Protein AF-0000000070008911 (afdb_homodimer)

Sequence (352 aa):
MTPITDDVSKLSSLKQNVPSDYEIPVSSIPKDVAGTCWVVLNIYPLEQSLRNLAGMFGAVSSNREQISVFISMLKSLRFTFNHEELEAAMQLFQCHYRERGLMSGLYFDYIKDILHAASQGTSGLPCKPPPCLNQHPSPGGQEEGRGSSWSIRAPWILVLIPFTACAVILLWLVRKMTPITDDVSKLSSLKQNVPSDYEIPVSSIPKDVAGTCWVVLNIYPLEQSLRNLAGMFGAVSSNREQISVFISMLKSLRFTFNHEELEAAMQLFQCHYRERGLMSGLYFDYIKDILHAASQGTSGLPCKPPPCLNQHPSPGGQEEGRGSSWSIRAPWILVLIPFTACAVILLWLVRK

pLDDT: mean 76.72, std 26.64, range [21.86, 98.75]

Nearest PDB structures (foldseek):
  2o27-assembly2_B-2  TM=7.992E-01  e=3.023E-04  Mus musculus
  2o27-assembly2_A  TM=7.974E-01  e=2.397E-04  Mus musculus
  1cn4-assembly1_C  TM=6.302E-01  e=2.398E-01  Homo sapiens
  4dke-assembly2_A  TM=5.609E-01  e=6.818E-01  Homo sapiens
  2o27-assembly2_B-2  TM=7.992E-01  e=2.958E-04  Mus musculus

Radius of gyration: 36.35 Å; Cα contacts (8 Å, |Δi|>4): 334; chains: 2; bounding box: 126×99×99 Å

Secondary structure (DSSP, 8-state):
--HHHHHHHHHHHHHHHS-TT-EEEEEE--HHHHGGGHHHHHHHHHHHHHHHHHTTS-TT-HHHHHHHHHHHHHHHHHHTS-HHHHHHHHHHTGGG-EEEEEEHHHHHHHHHHHHHHHHTT---SPP-PPPPTT-------------------------------TTSSTTGGGT-/--HHHHHHHHHHHHHHHS-TT-EEEEEE--HHHHGGGHHHHHHHHHHHHHHHHHTTS-TT-HHHHHHHHHHHHHHHHHHTS-HHHHHHHHHHTGGG-EEEEEEHHHHHHHHHHHHHHHHTT---SPP-PPP-TT---------------------------------SGGGSGGG-

Organism: Takifugu rubripes (NCBI:txid31033)

InterPro domains:
  IPR003452 Stem cell factor [PF02404] (3-70)
  IPR003452 Stem cell factor [PTHR11574] (3-137)
  IPR009079 Four-helical cytokine-like, core [G3DSA:1.20.1250.10] (1-129)
  IPR009079 Four-helical cytokine-like, core [SSF47266] (7-130)

Structure (mmCIF, N/CA/C/O backbone):
data_AF-0000000070008911-model_v1
#
loop_
_entity.id
_entity.type
_entity.pdbx_description
1 polymer 'Kit ligand'
#
loop_
_atom_site.group_PDB
_atom_site.id
_atom_site.type_symbol
_atom_site.label_atom_id
_atom_site.label_alt_id
_atom_site.label_comp_id
_atom_site.label_asym_id
_atom_site.label_entity_id
_atom_site.label_seq_id
_atom_site.pdbx_PDB_ins_code
_atom_site.Cartn_x
_atom_site.Cartn_y
_atom_site.Cartn_z
_atom_site.occupancy
_atom_site.B_iso_or_equiv
_atom_site.auth_seq_id
_atom_site.auth_comp_id
_atom_site.auth_asym_id
_atom_site.auth_atom_id
_atom_site.pdbx_PDB_model_num
ATOM 1 N N . MET A 1 1 ? -5.812 -28.562 11.516 1 29.11 1 MET A N 1
ATOM 2 C CA . MET A 1 1 ? -6.008 -27.391 10.672 1 29.11 1 MET A CA 1
ATOM 3 C C . MET A 1 1 ? -5.344 -27.578 9.312 1 29.11 1 MET A C 1
ATOM 5 O O . MET A 1 1 ? -4.148 -27.875 9.234 1 29.11 1 MET A O 1
ATOM 9 N N . THR A 1 2 ? -5.988 -27.938 8.328 1 37.91 2 THR A N 1
ATOM 10 C CA . THR A 1 2 ? -5.395 -28.25 7.039 1 37.91 2 THR A CA 1
ATOM 11 C C . THR A 1 2 ? -4.504 -27.109 6.547 1 37.91 2 THR A C 1
ATOM 13 O O . THR A 1 2 ? -4.73 -25.953 6.895 1 37.91 2 THR A O 1
ATOM 16 N N . PRO A 1 3 ? -3.203 -27.328 6.098 1 45.75 3 PRO A N 1
ATOM 17 C CA . PRO A 1 3 ? -2.242 -26.359 5.562 1 45.75 3 PRO A CA 1
ATOM 18 C C . PRO A 1 3 ? -2.914 -25.203 4.828 1 45.75 3 PRO A C 1
ATOM 20 O O . PRO A 1 3 ? -2.42 -24.078 4.863 1 45.75 3 PRO A O 1
ATOM 23 N N . ILE A 1 4 ? -4.023 -25.531 4.188 1 52.12 4 ILE A N 1
ATOM 24 C CA . ILE A 1 4 ? -4.758 -24.547 3.398 1 52.12 4 ILE A CA 1
ATOM 25 C C . ILE A 1 4 ? -5.375 -23.5 4.32 1 52.12 4 ILE A C 1
ATOM 27 O O . ILE A 1 4 ? -5.41 -22.312 3.99 1 52.12 4 ILE A O 1
ATOM 31 N N . THR A 1 5 ? -5.84 -23.953 5.516 1 50.25 5 THR A N 1
ATOM 32 C CA . THR A 1 5 ? -6.539 -23.062 6.438 1 50.25 5 THR A CA 1
ATOM 33 C C . THR A 1 5 ? -5.633 -21.922 6.883 1 50.25 5 THR A C 1
ATOM 35 O O . THR A 1 5 ? -6.035 -20.766 6.859 1 50.25 5 THR A O 1
ATOM 38 N N . ASP A 1 6 ? -4.402 -22.266 7.441 1 58.16 6 ASP A N 1
ATOM 39 C CA . ASP A 1 6 ? -3.479 -21.234 7.906 1 58.16 6 ASP A CA 1
ATOM 40 C C . ASP A 1 6 ? -3.176 -20.234 6.801 1 58.16 6 ASP A C 1
ATOM 42 O O . ASP A 1 6 ? -3.029 -19.031 7.066 1 58.16 6 ASP A O 1
ATOM 46 N N . ASP A 1 7 ? -3.395 -20.719 5.668 1 68 7 ASP A N 1
ATOM 47 C CA . ASP A 1 7 ? -3.041 -19.859 4.539 1 68 7 ASP A CA 1
ATOM 48 C C . ASP A 1 7 ? -4.141 -18.844 4.262 1 68 7 ASP A C 1
ATOM 50 O O . ASP A 1 7 ? -3.854 -17.688 3.934 1 68 7 ASP A O 1
ATOM 54 N N . VAL A 1 8 ? -5.262 -19.266 4.66 1 73.56 8 VAL A N 1
ATOM 55 C CA . VAL A 1 8 ? -6.398 -18.375 4.441 1 73.56 8 VAL A CA 1
ATOM 56 C C . VAL A 1 8 ? -6.324 -17.203 5.41 1 73.56 8 VAL A C 1
ATOM 58 O O . VAL A 1 8 ? -6.609 -16.062 5.039 1 73.56 8 VAL A O 1
ATOM 61 N N . SER A 1 9 ? -5.914 -17.516 6.609 1 83.38 9 SER A N 1
ATOM 62 C CA . SER A 1 9 ? -5.809 -16.438 7.602 1 83.38 9 SER A CA 1
ATOM 63 C C . SER A 1 9 ? -4.738 -15.43 7.215 1 83.38 9 SER A C 1
ATOM 65 O O . SER A 1 9 ? -4.906 -14.227 7.426 1 83.38 9 SER A O 1
ATOM 67 N N . LYS A 1 10 ? -3.723 -15.945 6.672 1 87.75 10 LYS A N 1
ATOM 68 C CA . LYS A 1 10 ? -2.643 -15.07 6.242 1 87.75 10 LYS A CA 1
ATOM 69 C C . LYS A 1 10 ? -3.092 -14.164 5.098 1 87.75 10 LYS A C 1
ATOM 71 O O . LYS A 1 10 ? -2.742 -12.984 5.055 1 87.75 10 LYS A O 1
ATOM 76 N N . LEU A 1 11 ? -3.9 -14.734 4.219 1 92.5 11 LEU A N 1
ATOM 77 C CA . LEU A 1 11 ? -4.422 -13.938 3.113 1 92.5 11 LEU A CA 1
ATOM 78 C C . LEU A 1 11 ? -5.355 -12.844 3.625 1 92.5 11 LEU A C 1
ATOM 80 O O . LEU A 1 11 ? -5.316 -11.711 3.139 1 92.5 11 LEU A O 1
ATOM 84 N N . SER A 1 12 ? -6.148 -13.242 4.621 1 91.62 12 SER A N 1
ATOM 85 C CA . SER A 1 12 ? -7.059 -12.266 5.211 1 91.62 12 SER A CA 1
ATOM 86 C C . SER A 1 12 ? -6.297 -11.125 5.871 1 91.62 12 SER A C 1
ATOM 88 O O . SER A 1 12 ? -6.668 -9.961 5.734 1 91.62 12 SER A O 1
ATOM 90 N N . SER A 1 13 ? -5.258 -11.5 6.602 1 94.12 13 SER A N 1
ATOM 91 C CA . SER A 1 13 ? -4.426 -10.484 7.246 1 94.12 13 SER A CA 1
ATOM 92 C C . SER A 1 13 ? -3.812 -9.539 6.223 1 94.12 13 SER A C 1
ATOM 94 O O . SER A 1 13 ? -3.766 -8.328 6.445 1 94.12 13 SER A O 1
ATOM 96 N N . LEU A 1 14 ? -3.375 -10.016 5.102 1 96.25 14 LEU A N 1
ATOM 97 C CA . LEU A 1 14 ? -2.793 -9.195 4.047 1 96.25 14 LEU A CA 1
ATOM 98 C C . LEU A 1 14 ? -3.84 -8.266 3.443 1 96.25 14 LEU A C 1
ATOM 100 O O . LEU A 1 14 ? -3.57 -7.082 3.221 1 96.25 14 LEU A O 1
ATOM 104 N N . LYS A 1 15 ? -5.02 -8.797 3.305 1 95.81 15 LYS A N 1
ATOM 105 C CA . LYS A 1 15 ? -6.109 -7.984 2.762 1 95.81 15 LYS A CA 1
ATOM 106 C C . LYS A 1 15 ? -6.422 -6.805 3.674 1 95.81 15 LYS A C 1
ATOM 108 O O . LYS A 1 15 ? -6.797 -5.73 3.199 1 95.81 15 LYS A O 1
ATOM 113 N N . GLN A 1 16 ? -6.199 -7.055 4.926 1 95.69 16 GLN A N 1
ATOM 114 C CA . GLN A 1 16 ? -6.469 -6.012 5.91 1 95.69 16 GLN A CA 1
ATOM 115 C C . GLN A 1 16 ? -5.328 -5 5.965 1 95.69 16 GLN A C 1
ATOM 117 O O . GLN A 1 16 ? -5.547 -3.83 6.285 1 95.69 16 GLN A O 1
ATOM 122 N N . ASN A 1 17 ? -4.121 -5.375 5.613 1 97.88 17 ASN A N 1
ATOM 123 C CA . ASN A 1 17 ? -2.955 -4.578 5.98 1 97.88 17 ASN A CA 1
ATOM 124 C C . ASN A 1 17 ? -2.24 -4.035 4.746 1 97.88 17 ASN A C 1
ATOM 126 O O . ASN A 1 17 ? -1.167 -3.439 4.859 1 97.88 17 ASN A O 1
ATOM 130 N N . VAL A 1 18 ? -2.783 -4.27 3.617 1 98.5 18 VAL A N 1
ATOM 131 C CA . VAL A 1 18 ? -2.355 -3.615 2.385 1 98.5 18 VAL A CA 1
ATOM 132 C C . VAL A 1 18 ? -3.445 -2.658 1.904 1 98.5 18 VAL A C 1
ATOM 134 O O . VAL A 1 18 ? -4.633 -2.988 1.946 1 98.5 18 VAL A O 1
ATOM 137 N N . PRO A 1 19 ? -3.004 -1.454 1.499 1 98.56 19 PRO A N 1
ATOM 138 C CA . PRO A 1 19 ? -4.035 -0.506 1.064 1 98.56 19 PRO A CA 1
ATOM 139 C C . PRO A 1 19 ? -4.945 -1.08 -0.018 1 98.56 19 PRO A C 1
ATOM 141 O O . PRO A 1 19 ? -4.465 -1.707 -0.965 1 98.56 19 PRO A O 1
ATOM 144 N N . SER A 1 20 ? -6.234 -0.864 0.138 1 98.31 20 SER A N 1
ATOM 145 C CA . SER A 1 20 ? -7.23 -1.479 -0.731 1 98.31 20 SER A CA 1
ATOM 146 C C . SER A 1 20 ? -7.121 -0.954 -2.158 1 98.31 20 SER A C 1
ATOM 148 O O . SER A 1 20 ? -7.539 -1.622 -3.105 1 98.31 20 SER A O 1
ATOM 150 N N . ASP A 1 21 ? -6.586 0.267 -2.285 1 97.94 21 ASP A N 1
ATOM 151 C CA . ASP A 1 21 ? -6.496 0.856 -3.617 1 97.94 21 ASP A CA 1
ATOM 152 C C . ASP A 1 21 ? -5.105 0.655 -4.215 1 97.94 21 ASP A C 1
ATOM 154 O O . ASP A 1 21 ? -4.758 1.281 -5.215 1 97.94 21 ASP A O 1
ATOM 158 N N . TYR A 1 22 ? -4.332 -0.176 -3.59 1 98.62 22 TYR A N 1
ATOM 159 C CA . TYR A 1 22 ? -3.002 -0.485 -4.109 1 98.62 22 TYR A CA 1
ATOM 160 C C . TYR A 1 22 ? -3.082 -1.51 -5.234 1 98.62 22 TYR A C 1
ATOM 162 O O . TYR A 1 22 ? -3.635 -2.598 -5.055 1 98.62 22 TYR A O 1
ATOM 170 N N . GLU A 1 23 ? -2.514 -1.161 -6.379 1 98.19 23 GLU A N 1
ATOM 171 C CA . GLU A 1 23 ? -2.547 -2.039 -7.547 1 98.19 23 GLU A CA 1
ATOM 172 C C . GLU A 1 23 ? -1.283 -2.891 -7.629 1 98.19 23 GLU A C 1
ATOM 174 O O . GLU A 1 23 ? -0.169 -2.365 -7.574 1 98.19 23 GLU A O 1
ATOM 179 N N . ILE A 1 24 ? -1.449 -4.137 -7.805 1 98.62 24 ILE A N 1
ATOM 180 C CA . ILE A 1 24 ? -0.342 -5.086 -7.875 1 98.62 24 ILE A CA 1
ATOM 181 C C . ILE A 1 24 ? -0.293 -5.719 -9.266 1 98.62 24 ILE A C 1
ATOM 183 O O . ILE A 1 24 ? -1.25 -6.371 -9.688 1 98.62 24 ILE A O 1
ATOM 187 N N . PRO A 1 25 ? 0.766 -5.527 -9.938 1 98.31 25 PRO A N 1
ATOM 188 C CA . PRO A 1 25 ? 0.882 -6.113 -11.273 1 98.31 25 PRO A CA 1
ATOM 189 C C . PRO A 1 25 ? 1.059 -7.629 -11.242 1 98.31 25 PRO A C 1
ATOM 191 O O . PRO A 1 25 ? 1.803 -8.148 -10.406 1 98.31 25 PRO A O 1
ATOM 194 N N . VAL A 1 26 ? 0.375 -8.273 -12.172 1 98.44 26 VAL A N 1
ATOM 195 C CA . VAL A 1 26 ? 0.517 -9.719 -12.312 1 98.44 26 VAL A CA 1
ATOM 196 C C . VAL A 1 26 ? 0.201 -10.133 -13.75 1 98.44 26 VAL A C 1
ATOM 198 O O . VAL A 1 26 ? -0.722 -9.594 -14.367 1 98.44 26 VAL A O 1
ATOM 201 N N . SER A 1 27 ? 1.057 -10.961 -14.289 1 97.94 27 SER A N 1
ATOM 202 C CA . SER A 1 27 ? 0.793 -11.617 -15.562 1 97.94 27 SER A CA 1
ATOM 203 C C . SER A 1 27 ? 0.017 -12.914 -15.367 1 97.94 27 SER A C 1
ATOM 205 O O . SER A 1 27 ? 0.335 -13.703 -14.484 1 97.94 27 SER A O 1
ATOM 207 N N . SER A 1 28 ? -1.062 -13.07 -16.219 1 97.94 28 SER A N 1
ATOM 208 C CA . SER A 1 28 ? -1.838 -14.297 -16.047 1 97.94 28 SER A CA 1
ATOM 209 C C . SER A 1 28 ? -2.621 -14.641 -17.297 1 97.94 28 SER A C 1
ATOM 211 O O . SER A 1 28 ? -2.766 -13.805 -18.203 1 97.94 28 SER A O 1
ATOM 213 N N . ILE A 1 29 ? -2.994 -15.883 -17.375 1 97.06 29 ILE A N 1
ATOM 214 C CA . ILE A 1 29 ? -3.898 -16.391 -18.391 1 97.06 29 ILE A CA 1
ATOM 215 C C . ILE A 1 29 ? -5.258 -16.703 -17.781 1 97.06 29 ILE A C 1
ATOM 217 O O . ILE A 1 29 ? -5.344 -17.422 -16.766 1 97.06 29 ILE A O 1
ATOM 221 N N . PRO A 1 30 ? -6.324 -16.266 -18.391 1 95.31 30 PRO A N 1
ATOM 222 C CA . PRO A 1 30 ? -7.648 -16.531 -17.844 1 95.31 30 PRO A CA 1
ATOM 223 C C . PRO A 1 30 ? -8.039 -18.016 -17.938 1 95.31 30 PRO A C 1
ATOM 225 O O . PRO A 1 30 ? -7.52 -18.734 -18.812 1 95.31 30 PRO A O 1
ATOM 228 N N . LYS A 1 31 ? -8.945 -18.312 -17.078 1 92.69 31 LYS A N 1
ATOM 229 C CA . LYS A 1 31 ? -9.383 -19.703 -16.984 1 92.69 31 LYS A CA 1
ATOM 230 C C . LYS A 1 31 ? -9.977 -20.172 -18.312 1 92.69 31 LYS A C 1
ATOM 232 O O . LYS A 1 31 ? -9.75 -21.312 -18.719 1 92.69 31 LYS A O 1
ATOM 237 N N . ASP A 1 32 ? -10.68 -19.328 -18.969 1 92.25 32 ASP A N 1
ATOM 238 C CA . ASP A 1 32 ? -11.375 -19.719 -20.188 1 92.25 32 ASP A CA 1
ATOM 239 C C . ASP A 1 32 ? -10.391 -19.984 -21.328 1 92.25 32 ASP A C 1
ATOM 241 O O . ASP A 1 32 ? -10.695 -20.734 -22.25 1 92.25 32 ASP A O 1
ATOM 245 N N . VAL A 1 33 ? -9.273 -19.484 -21.234 1 94 33 VAL A N 1
ATOM 246 C CA . VAL A 1 33 ? -8.25 -19.672 -22.25 1 94 33 VAL A CA 1
ATOM 247 C C . VAL A 1 33 ? -7.355 -20.859 -21.859 1 94 33 VAL A C 1
ATOM 249 O O . VAL A 1 33 ? -7.07 -21.719 -22.688 1 94 33 VAL A O 1
ATOM 252 N N . ALA A 1 34 ? -7.027 -21.016 -20.625 1 93.69 34 ALA A N 1
ATOM 253 C CA . ALA A 1 34 ? -6.055 -21.984 -20.141 1 93.69 34 ALA A CA 1
ATOM 254 C C . ALA A 1 34 ? -6.711 -23.359 -19.938 1 93.69 34 ALA A C 1
ATOM 256 O O . ALA A 1 34 ? -6.043 -24.391 -20.031 1 93.69 34 ALA A O 1
ATOM 257 N N . GLY A 1 35 ? -8.062 -23.328 -19.656 1 89 35 GLY A N 1
ATOM 258 C CA . GLY A 1 35 ? -8.742 -24.594 -19.391 1 89 35 GLY A CA 1
ATOM 259 C C . GLY A 1 35 ? -8.188 -25.328 -18.188 1 89 35 GLY A C 1
ATOM 260 O O . GLY A 1 35 ? -8.055 -24.75 -17.109 1 89 35 GLY A O 1
ATOM 261 N N . THR A 1 36 ? -7.82 -26.609 -18.375 1 87.81 36 THR A N 1
ATOM 262 C CA . THR A 1 36 ? -7.355 -27.453 -17.281 1 87.81 36 THR A CA 1
ATOM 263 C C . THR A 1 36 ? -5.922 -27.094 -16.891 1 87.81 36 THR A C 1
ATOM 265 O O . THR A 1 36 ? -5.426 -27.531 -15.852 1 87.81 36 THR A O 1
ATOM 268 N N . CYS A 1 37 ? -5.301 -26.297 -17.688 1 92.75 37 CYS A N 1
ATOM 269 C CA . CYS A 1 37 ? -3.904 -25.969 -17.438 1 92.75 37 CYS A CA 1
ATOM 270 C C . CYS A 1 37 ? -3.783 -24.641 -16.688 1 92.75 37 CYS A C 1
ATOM 272 O O . CYS A 1 37 ? -2.682 -24.109 -16.531 1 92.75 37 CYS A O 1
ATOM 274 N N . TRP A 1 38 ? -4.887 -24.125 -16.266 1 94.75 38 TRP A N 1
ATOM 275 C CA . TRP A 1 38 ? -4.938 -22.797 -15.695 1 94.75 38 TRP A CA 1
ATOM 276 C C . TRP A 1 38 ? -3.957 -22.656 -14.531 1 94.75 38 TRP A C 1
ATOM 278 O O . TRP A 1 38 ? -3.205 -21.688 -14.461 1 94.75 38 TRP A O 1
ATOM 288 N N . VAL A 1 39 ? -3.9 -23.562 -13.672 1 92.75 39 VAL A N 1
ATOM 289 C CA . VAL A 1 39 ? -3.049 -23.469 -12.492 1 92.75 39 VAL A CA 1
ATOM 290 C C . VAL A 1 39 ? -1.58 -23.531 -12.906 1 92.75 39 VAL A C 1
ATOM 292 O O . VAL A 1 39 ? -0.798 -22.641 -12.57 1 92.75 39 VAL A O 1
ATOM 295 N N . VAL A 1 40 ? -1.283 -24.547 -13.648 1 92.19 40 VAL A N 1
ATOM 296 C CA . VAL A 1 40 ? 0.12 -24.797 -13.953 1 92.19 40 VAL A CA 1
ATOM 297 C C . VAL A 1 40 ? 0.692 -23.641 -14.773 1 92.19 40 VAL A C 1
ATOM 299 O O . VAL A 1 40 ? 1.865 -23.297 -14.633 1 92.19 40 VAL A O 1
ATOM 302 N N . LEU A 1 41 ? -0.097 -23.016 -15.57 1 95.25 41 LEU A N 1
ATOM 303 C CA . LEU A 1 41 ? 0.369 -21.938 -16.438 1 95.25 41 LEU A CA 1
ATOM 304 C C . LEU A 1 41 ? 0.534 -20.641 -15.672 1 95.25 41 LEU A C 1
ATOM 306 O O . LEU A 1 41 ? 1.194 -19.703 -16.141 1 95.25 41 LEU A O 1
ATOM 310 N N . ASN A 1 42 ? -0.09 -20.547 -14.523 1 96.38 42 ASN A N 1
ATOM 311 C CA . ASN A 1 42 ? -0.111 -19.266 -13.828 1 96.38 42 ASN A CA 1
ATOM 312 C C . ASN A 1 42 ? 0.706 -19.297 -12.539 1 96.38 42 ASN A C 1
ATOM 314 O O . ASN A 1 42 ? 0.948 -18.266 -11.914 1 96.38 42 ASN A O 1
ATOM 318 N N . ILE A 1 43 ? 1.263 -20.375 -12.141 1 94.75 43 ILE A N 1
ATOM 319 C CA . ILE A 1 43 ? 1.969 -20.531 -10.875 1 94.75 43 ILE A CA 1
ATOM 320 C C . ILE A 1 43 ? 3.26 -19.719 -10.898 1 94.75 43 ILE A C 1
ATOM 322 O O . ILE A 1 43 ? 3.518 -18.922 -9.984 1 94.75 43 ILE A O 1
ATOM 326 N N . TYR A 1 44 ? 4.039 -19.938 -11.922 1 95.62 44 TYR A N 1
ATOM 327 C CA . TYR A 1 44 ? 5.344 -19.281 -11.953 1 95.62 44 TYR A CA 1
ATOM 328 C C . TYR A 1 44 ? 5.199 -17.766 -12.055 1 95.62 44 TYR A C 1
ATOM 330 O O . TYR A 1 44 ? 5.805 -17.031 -11.281 1 95.62 44 TYR A O 1
ATOM 338 N N . PRO A 1 45 ? 4.34 -17.219 -12.984 1 97.88 45 PRO A N 1
ATOM 339 C CA . PRO A 1 45 ? 4.16 -15.773 -13.047 1 97.88 45 PRO A CA 1
ATOM 340 C C . PRO A 1 45 ? 3.646 -15.188 -11.727 1 97.88 45 PRO A C 1
ATOM 342 O O . PRO A 1 45 ? 4.062 -14.094 -11.328 1 97.88 45 PRO A O 1
ATOM 345 N N . LEU A 1 46 ? 2.775 -15.875 -11.117 1 97.94 46 LEU A N 1
ATOM 346 C CA . LEU A 1 46 ? 2.258 -15.406 -9.836 1 97.94 46 LEU A CA 1
ATOM 347 C C . LEU A 1 46 ? 3.354 -15.391 -8.773 1 97.94 46 LEU A C 1
ATOM 349 O O . LEU A 1 46 ? 3.438 -14.453 -7.977 1 97.94 46 LEU A O 1
ATOM 353 N N . GLU A 1 47 ? 4.152 -16.438 -8.719 1 97.81 47 GLU A N 1
ATOM 354 C CA . GLU A 1 47 ? 5.297 -16.484 -7.809 1 97.81 47 GLU A CA 1
ATOM 355 C C . GLU A 1 47 ? 6.203 -15.273 -8 1 97.81 47 GLU A C 1
ATOM 357 O O . GLU A 1 47 ? 6.613 -14.641 -7.027 1 97.81 47 GLU A O 1
ATOM 362 N N . GLN A 1 48 ? 6.504 -14.984 -9.242 1 98.25 48 GLN A N 1
ATOM 363 C CA . GLN A 1 48 ? 7.344 -13.828 -9.555 1 98.25 48 GLN A CA 1
ATOM 364 C C . GLN A 1 48 ? 6.68 -12.531 -9.109 1 98.25 48 GLN A C 1
ATOM 366 O O . GLN A 1 48 ? 7.344 -11.633 -8.586 1 98.25 48 GLN A O 1
ATOM 371 N N . SER A 1 49 ? 5.41 -12.398 -9.367 1 98.75 49 SER A N 1
ATOM 372 C CA . SER A 1 49 ? 4.656 -11.227 -8.922 1 98.75 49 SER A CA 1
ATOM 373 C C . SER A 1 49 ? 4.742 -11.055 -7.41 1 98.75 49 SER A C 1
ATOM 375 O O . SER A 1 49 ? 4.953 -9.945 -6.914 1 98.75 49 SER A O 1
ATOM 377 N N . LEU A 1 50 ? 4.633 -12.141 -6.695 1 98.44 50 LEU A N 1
ATOM 378 C CA . LEU A 1 50 ? 4.699 -12.102 -5.238 1 98.44 50 LEU A CA 1
ATOM 379 C C . LEU A 1 50 ? 6.098 -11.711 -4.766 1 98.44 50 LEU A C 1
ATOM 381 O O . LEU A 1 50 ? 6.246 -11.016 -3.762 1 98.44 50 LEU A O 1
ATOM 385 N N . ARG A 1 51 ? 7.074 -12.172 -5.461 1 98.5 51 ARG A N 1
ATOM 386 C CA . ARG A 1 51 ? 8.438 -11.773 -5.117 1 98.5 51 ARG A CA 1
ATOM 387 C C . ARG A 1 51 ? 8.625 -10.266 -5.254 1 98.5 51 ARG A C 1
ATOM 389 O O . ARG A 1 51 ? 9.234 -9.633 -4.391 1 98.5 51 ARG A O 1
ATOM 396 N N . ASN A 1 52 ? 8.086 -9.773 -6.328 1 98.56 52 ASN A N 1
ATOM 397 C CA . ASN A 1 52 ? 8.148 -8.328 -6.52 1 98.56 52 ASN A CA 1
ATOM 398 C C . ASN A 1 52 ? 7.379 -7.59 -5.43 1 98.56 52 ASN A C 1
ATOM 400 O O . ASN A 1 52 ? 7.852 -6.578 -4.91 1 98.56 52 ASN A O 1
ATOM 404 N N . LEU A 1 53 ? 6.234 -8.055 -5.137 1 98.69 53 LEU A N 1
ATOM 405 C CA . LEU A 1 53 ? 5.438 -7.438 -4.082 1 98.69 53 LEU A CA 1
ATOM 406 C C . LEU A 1 53 ? 6.188 -7.449 -2.756 1 98.69 53 LEU A C 1
ATOM 408 O O . LEU A 1 53 ? 6.207 -6.441 -2.041 1 98.69 53 LEU A O 1
ATOM 412 N N . ALA A 1 54 ? 6.777 -8.594 -2.391 1 98.44 54 ALA A N 1
ATOM 413 C CA . ALA A 1 54 ? 7.535 -8.711 -1.147 1 98.44 54 ALA A CA 1
ATOM 414 C C . ALA A 1 54 ? 8.633 -7.652 -1.075 1 98.44 54 ALA A C 1
ATOM 416 O O . ALA A 1 54 ? 8.906 -7.105 -0.006 1 98.44 54 ALA A O 1
ATOM 417 N N . GLY A 1 55 ? 9.164 -7.34 -2.156 1 98.38 55 GLY A N 1
ATOM 418 C CA . GLY A 1 55 ? 10.258 -6.379 -2.221 1 98.38 55 GLY A CA 1
ATOM 419 C C . GLY A 1 55 ? 9.82 -4.953 -1.942 1 98.38 55 GLY A C 1
ATOM 420 O O . GLY A 1 55 ? 10.656 -4.07 -1.741 1 98.38 55 GLY A O 1
ATOM 421 N N . MET A 1 56 ? 8.531 -4.766 -1.951 1 98.5 56 MET A N 1
ATOM 422 C CA . MET A 1 56 ? 8.016 -3.424 -1.703 1 98.5 56 MET A CA 1
ATOM 423 C C . MET A 1 56 ? 7.914 -3.146 -0.207 1 98.5 56 MET A C 1
ATOM 425 O O . MET A 1 56 ? 7.648 -2.016 0.203 1 98.5 56 MET A O 1
ATOM 429 N N . PHE A 1 57 ? 8.125 -4.141 0.63 1 98.44 57 PHE A N 1
ATOM 430 C CA . PHE A 1 57 ? 8.039 -4 2.08 1 98.44 57 PHE A CA 1
ATOM 431 C C . PHE A 1 57 ? 9.43 -4.051 2.707 1 98.44 57 PHE A C 1
ATOM 433 O O . PHE A 1 57 ? 10.375 -4.559 2.1 1 98.44 57 PHE A O 1
ATOM 440 N N . GLY A 1 58 ? 9.508 -3.539 3.896 1 96.69 58 GLY A N 1
ATOM 441 C CA . GLY A 1 58 ? 10.766 -3.578 4.621 1 96.69 58 GLY A CA 1
ATOM 442 C C . GLY A 1 58 ? 11.203 -4.984 4.992 1 96.69 58 GLY A C 1
ATOM 443 O O . GLY A 1 58 ? 10.414 -5.93 4.883 1 96.69 58 GLY A O 1
ATOM 444 N N . ALA A 1 59 ? 12.43 -5.105 5.461 1 93.69 59 ALA A N 1
ATOM 445 C CA . ALA A 1 59 ? 13.047 -6.406 5.707 1 93.69 59 ALA A CA 1
ATOM 446 C C . ALA A 1 59 ? 12.391 -7.113 6.891 1 93.69 59 ALA A C 1
ATOM 448 O O . ALA A 1 59 ? 12.312 -8.344 6.926 1 93.69 59 ALA A O 1
ATOM 449 N N . VAL A 1 60 ? 11.898 -6.375 7.832 1 93.56 60 VAL A N 1
ATOM 450 C CA . VAL A 1 60 ? 11.344 -6.996 9.031 1 93.56 60 VAL A CA 1
ATOM 451 C C . VAL A 1 60 ? 9.82 -6.891 9.008 1 93.56 60 VAL A C 1
ATOM 453 O O . VAL A 1 60 ? 9.164 -7.031 10.047 1 93.56 60 VAL A O 1
ATOM 456 N N . SER A 1 61 ? 9.156 -6.594 7.883 1 96.38 61 SER A N 1
ATOM 457 C CA . SER A 1 61 ? 7.723 -6.418 7.707 1 96.38 61 SER A CA 1
ATOM 458 C C . SER A 1 61 ? 6.977 -7.734 7.918 1 96.38 61 SER A C 1
ATOM 460 O O . SER A 1 61 ? 7.371 -8.773 7.379 1 96.38 61 SER A O 1
ATOM 462 N N . SER A 1 62 ? 5.93 -7.664 8.656 1 94.81 62 SER A N 1
ATOM 463 C CA . SER A 1 62 ? 5.059 -8.828 8.805 1 94.81 62 SER A CA 1
ATOM 464 C C . SER A 1 62 ? 4.383 -9.18 7.48 1 94.81 62 SER A C 1
ATOM 466 O O . SER A 1 62 ? 4.156 -10.352 7.184 1 94.81 62 SER A O 1
ATOM 468 N N . ASN A 1 63 ? 4.047 -8.141 6.727 1 96.88 63 ASN A N 1
ATOM 469 C CA . ASN A 1 63 ? 3.467 -8.398 5.414 1 96.88 63 ASN A CA 1
ATOM 470 C C . ASN A 1 63 ? 4.43 -9.164 4.512 1 96.88 63 ASN A C 1
ATOM 472 O O . ASN A 1 63 ? 4.035 -10.117 3.838 1 96.88 63 ASN A O 1
ATOM 476 N N . ARG A 1 64 ? 5.707 -8.781 4.562 1 97.38 64 ARG A N 1
ATOM 477 C CA . ARG A 1 64 ? 6.715 -9.484 3.773 1 97.38 64 ARG A CA 1
ATOM 478 C C . ARG A 1 64 ? 6.82 -10.945 4.199 1 97.38 64 ARG A C 1
ATOM 480 O O . ARG A 1 64 ? 6.922 -11.836 3.354 1 97.38 64 ARG A O 1
ATOM 487 N N . GLU A 1 65 ? 6.805 -11.172 5.461 1 95.44 65 GLU A N 1
ATOM 488 C CA . GLU A 1 65 ? 6.871 -12.531 5.992 1 95.44 65 GLU A CA 1
ATOM 489 C C . GLU A 1 65 ? 5.691 -13.367 5.504 1 95.44 65 GLU A C 1
ATOM 491 O O . GLU A 1 65 ? 5.871 -14.516 5.082 1 95.44 65 GLU A O 1
ATOM 496 N N . GLN A 1 66 ? 4.551 -12.805 5.602 1 95.75 66 GLN A N 1
ATOM 497 C CA . GLN A 1 66 ? 3.357 -13.523 5.164 1 95.75 66 GLN A CA 1
ATOM 498 C C . GLN A 1 66 ? 3.396 -13.797 3.664 1 95.75 66 GLN A C 1
ATOM 500 O O . GLN A 1 66 ? 3.021 -14.883 3.215 1 95.75 66 GLN A O 1
ATOM 505 N N . ILE A 1 67 ? 3.822 -12.867 2.871 1 96.94 67 ILE A N 1
ATOM 506 C CA . ILE A 1 67 ? 3.938 -13.039 1.428 1 96.94 67 ILE A CA 1
ATOM 507 C C . ILE A 1 67 ? 4.93 -14.156 1.118 1 96.94 67 ILE A C 1
ATOM 509 O O . ILE A 1 67 ? 4.715 -14.945 0.199 1 96.94 67 ILE A O 1
ATOM 513 N N . SER A 1 68 ? 6.027 -14.234 1.915 1 95.31 68 SER A N 1
ATOM 514 C CA . SER A 1 68 ? 7.055 -15.25 1.698 1 95.31 68 SER A CA 1
ATOM 515 C C . SER A 1 68 ? 6.484 -16.656 1.861 1 95.31 68 SER A C 1
ATOM 517 O O . SER A 1 68 ? 6.934 -17.594 1.195 1 95.31 68 SER A O 1
ATOM 519 N N . VAL A 1 69 ? 5.551 -16.812 2.73 1 93.69 69 VAL A N 1
ATOM 520 C CA . VAL A 1 69 ? 4.891 -18.109 2.906 1 93.69 69 VAL A CA 1
ATOM 521 C C . VAL A 1 69 ? 4.199 -18.516 1.605 1 93.69 69 VAL A C 1
ATOM 523 O O . VAL A 1 69 ? 4.324 -19.656 1.163 1 93.69 69 VAL A O 1
ATOM 526 N N . PHE A 1 70 ? 3.559 -17.609 0.925 1 94.62 70 PHE A N 1
ATOM 527 C CA . PHE A 1 70 ? 2.852 -17.922 -0.313 1 94.62 70 PHE A CA 1
ATOM 528 C C . PHE A 1 70 ? 3.834 -18.172 -1.449 1 94.62 70 PHE A C 1
ATOM 530 O O . PHE A 1 70 ? 3.582 -19 -2.32 1 94.62 70 PHE A O 1
ATOM 537 N N . ILE A 1 71 ? 4.926 -17.438 -1.431 1 96.06 71 ILE A N 1
ATOM 538 C CA . ILE A 1 71 ? 5.969 -17.719 -2.414 1 96.06 71 ILE A CA 1
ATOM 539 C C . ILE A 1 71 ? 6.445 -19.156 -2.273 1 96.06 71 ILE A C 1
ATOM 541 O O . ILE A 1 71 ? 6.559 -19.875 -3.266 1 96.06 71 ILE A O 1
ATOM 545 N N . SER A 1 72 ? 6.652 -19.562 -1.022 1 94.25 72 SER A N 1
ATOM 546 C CA . SER A 1 72 ? 7.113 -20.922 -0.765 1 94.25 72 SER A CA 1
ATOM 547 C C . SER A 1 72 ? 6.074 -21.938 -1.199 1 94.25 72 SER A C 1
ATOM 549 O O . SER A 1 72 ? 6.418 -23 -1.741 1 94.25 72 SER A O 1
ATOM 551 N N . MET A 1 73 ? 4.832 -21.672 -0.992 1 92 73 MET A N 1
ATOM 552 C CA . MET A 1 73 ? 3.756 -22.578 -1.384 1 92 73 MET A CA 1
ATOM 553 C C . MET A 1 73 ? 3.695 -22.719 -2.9 1 92 73 MET A C 1
ATOM 555 O O . MET A 1 73 ? 3.582 -23.844 -3.416 1 92 73 MET A O 1
ATOM 559 N N . LEU A 1 74 ? 3.781 -21.656 -3.588 1 93.81 74 LEU A N 1
ATOM 560 C CA . LEU A 1 74 ? 3.734 -21.688 -5.047 1 93.81 74 LEU A CA 1
ATOM 561 C C . LEU A 1 74 ? 4.973 -22.375 -5.613 1 93.81 74 LEU A C 1
ATOM 563 O O . LEU A 1 74 ? 4.879 -23.125 -6.586 1 93.81 74 LEU A O 1
ATOM 567 N N . LYS A 1 75 ? 6.129 -22.062 -4.988 1 94.25 75 LYS A N 1
ATOM 568 C CA . LYS A 1 75 ? 7.355 -22.75 -5.391 1 94.25 75 LYS A CA 1
ATOM 569 C C . LYS A 1 75 ? 7.223 -24.266 -5.234 1 94.25 75 LYS A C 1
ATOM 571 O O . LYS A 1 75 ? 7.598 -25.016 -6.129 1 94.25 75 LYS A O 1
ATOM 576 N N . SER A 1 76 ? 6.723 -24.672 -4.145 1 91.75 76 SER A N 1
ATOM 577 C CA . SER A 1 76 ? 6.508 -26.094 -3.895 1 91.75 76 SER A CA 1
ATOM 578 C C . SER A 1 76 ? 5.566 -26.703 -4.93 1 91.75 76 SER A C 1
ATOM 580 O O . SER A 1 76 ? 5.805 -27.812 -5.426 1 91.75 76 SER A O 1
ATOM 582 N N . LEU A 1 77 ? 4.5 -26.016 -5.211 1 89.69 77 LEU A N 1
ATOM 583 C CA . LEU A 1 77 ? 3.557 -26.469 -6.23 1 89.69 77 LEU A CA 1
ATOM 584 C C . LEU A 1 77 ? 4.23 -26.562 -7.598 1 89.69 77 LEU A C 1
ATOM 586 O O . LEU A 1 77 ? 4.035 -27.531 -8.328 1 89.69 77 LEU A O 1
ATOM 590 N N . ARG A 1 78 ? 5.023 -25.594 -7.953 1 92 78 ARG A N 1
ATOM 591 C CA . ARG A 1 78 ? 5.73 -25.578 -9.234 1 92 78 ARG A CA 1
ATOM 592 C C . ARG A 1 78 ? 6.672 -26.766 -9.352 1 92 78 ARG A C 1
ATOM 594 O O . ARG A 1 78 ? 6.781 -27.375 -10.414 1 92 78 ARG A O 1
ATOM 601 N N . PHE A 1 79 ? 7.273 -27.219 -8.273 1 90.81 79 PHE A N 1
ATOM 602 C CA . PHE A 1 79 ? 8.273 -28.281 -8.273 1 90.81 79 PHE A CA 1
ATOM 603 C C . PHE A 1 79 ? 7.617 -29.641 -8.391 1 90.81 79 PHE A C 1
ATOM 605 O O . PHE A 1 79 ? 8.297 -30.641 -8.633 1 90.81 79 PHE A O 1
ATOM 612 N N . THR A 1 80 ? 6.309 -29.672 -8.25 1 87.62 80 THR A N 1
ATOM 613 C CA . THR A 1 80 ? 5.621 -30.938 -8.453 1 87.62 80 THR A CA 1
ATOM 614 C C . THR A 1 80 ? 5.488 -31.25 -9.938 1 87.62 80 THR A C 1
ATOM 616 O O . THR A 1 80 ? 5.184 -32.375 -10.32 1 87.62 80 THR A O 1
ATOM 619 N N . PHE A 1 81 ? 5.738 -30.25 -10.734 1 85.75 81 PHE A N 1
ATOM 620 C CA . PHE A 1 81 ? 5.664 -30.453 -12.18 1 85.75 81 PHE A CA 1
ATOM 621 C C . PHE A 1 81 ? 7.059 -30.562 -12.781 1 85.75 81 PHE A C 1
ATOM 623 O O . PHE A 1 81 ? 8.023 -30.031 -12.234 1 85.75 81 PHE A O 1
ATOM 630 N N . ASN A 1 82 ? 7.094 -31.312 -13.922 1 87.56 82 ASN A N 1
ATOM 631 C CA . ASN A 1 82 ? 8.344 -31.359 -14.664 1 87.56 82 ASN A CA 1
ATOM 632 C C . ASN A 1 82 ? 8.711 -29.984 -15.242 1 87.56 82 ASN A C 1
ATOM 634 O O . ASN A 1 82 ? 7.898 -29.375 -15.93 1 87.56 82 ASN A O 1
ATOM 638 N N . HIS A 1 83 ? 9.891 -29.516 -14.977 1 88.81 83 HIS A N 1
ATOM 639 C CA . HIS A 1 83 ? 10.328 -28.172 -15.336 1 88.81 83 HIS A CA 1
ATOM 640 C C . HIS A 1 83 ? 10.312 -27.969 -16.844 1 88.81 83 HIS A C 1
ATOM 642 O O . HIS A 1 83 ? 9.828 -26.938 -17.328 1 88.81 83 HIS A O 1
ATOM 648 N N . GLU A 1 84 ? 10.789 -29 -17.578 1 90.44 84 GLU A N 1
ATOM 649 C CA . GLU A 1 84 ? 10.859 -28.875 -19.031 1 90.44 84 GLU A CA 1
ATOM 650 C C . GLU A 1 84 ? 9.469 -28.812 -19.656 1 90.44 84 GLU A C 1
ATOM 652 O O . GLU A 1 84 ? 9.227 -28.016 -20.562 1 90.44 84 GLU A O 1
ATOM 657 N N . GLU A 1 85 ? 8.633 -29.609 -19.094 1 89.62 85 GLU A N 1
ATOM 658 C CA . GLU A 1 85 ? 7.266 -29.625 -19.609 1 89.62 85 GLU A CA 1
ATOM 659 C C . GLU A 1 85 ? 6.543 -28.312 -19.312 1 89.62 85 GLU A C 1
ATOM 661 O O . GLU A 1 85 ? 5.816 -27.797 -20.156 1 89.62 85 GLU A O 1
ATOM 666 N N . LEU A 1 86 ? 6.773 -27.828 -18.156 1 91.25 86 LEU A N 1
ATOM 667 C CA . LEU A 1 86 ? 6.152 -26.578 -17.75 1 91.25 86 LEU A CA 1
ATOM 668 C C . LEU A 1 86 ? 6.641 -25.422 -18.609 1 91.25 86 LEU A C 1
ATOM 670 O O . LEU A 1 86 ? 5.84 -24.625 -19.094 1 91.25 86 LEU A O 1
ATOM 674 N N . GLU A 1 87 ? 7.891 -25.297 -18.797 1 92.38 87 GLU A N 1
ATOM 675 C CA . GLU A 1 87 ? 8.469 -24.234 -19.609 1 92.38 87 GLU A CA 1
ATOM 676 C C . GLU A 1 87 ? 7.945 -24.281 -21.031 1 92.38 87 GLU A C 1
ATOM 678 O O . GLU A 1 87 ? 7.641 -23.234 -21.625 1 92.38 87 GLU A O 1
ATOM 683 N N . ALA A 1 88 ? 7.914 -25.484 -21.547 1 92.12 88 ALA A N 1
ATOM 684 C CA . ALA A 1 88 ? 7.402 -25.641 -22.906 1 92.12 88 ALA A CA 1
ATOM 685 C C . ALA A 1 88 ? 5.945 -25.203 -23 1 92.12 88 ALA A C 1
ATOM 687 O O . ALA A 1 88 ? 5.559 -24.547 -23.969 1 92.12 88 ALA A O 1
ATOM 688 N N . ALA A 1 89 ? 5.203 -25.594 -22 1 92.94 89 ALA A N 1
ATOM 689 C CA . ALA A 1 89 ? 3.795 -25.203 -21.969 1 92.94 89 ALA A CA 1
ATOM 690 C C . ALA A 1 89 ? 3.646 -23.688 -21.906 1 92.94 89 ALA A C 1
ATOM 692 O O . ALA A 1 89 ? 2.822 -23.109 -22.609 1 92.94 89 ALA A O 1
ATOM 693 N N . MET A 1 90 ? 4.379 -23.031 -21.062 1 94.69 90 MET A N 1
ATOM 694 C CA . MET A 1 90 ? 4.297 -21.578 -20.906 1 94.69 90 MET A CA 1
ATOM 695 C C . MET A 1 90 ? 4.691 -20.875 -22.188 1 94.69 90 MET A C 1
ATOM 697 O O . MET A 1 90 ? 4.098 -19.859 -22.562 1 94.69 90 MET A O 1
ATOM 701 N N . GLN A 1 91 ? 5.652 -21.438 -22.953 1 93.88 91 GLN A N 1
ATOM 702 C CA . GLN A 1 91 ? 6.062 -20.859 -24.234 1 93.88 91 GLN A CA 1
ATOM 703 C C . GLN A 1 91 ? 4.949 -20.969 -25.266 1 93.88 91 GLN A C 1
ATOM 705 O O . GLN A 1 91 ? 4.723 -20.031 -26.047 1 93.88 91 GLN A O 1
ATOM 710 N N . LEU A 1 92 ? 4.344 -22.125 -25.234 1 92.88 92 LEU A N 1
ATOM 711 C CA . LEU A 1 92 ? 3.248 -22.359 -26.172 1 92.88 92 LEU A CA 1
ATOM 712 C C . LEU A 1 92 ? 2.127 -21.344 -25.938 1 92.88 92 LEU A C 1
ATOM 714 O O . LEU A 1 92 ? 1.447 -20.938 -26.891 1 92.88 92 LEU A O 1
ATOM 718 N N . PHE A 1 93 ? 2.014 -20.906 -24.688 1 95.12 93 PHE A N 1
ATOM 719 C CA . PHE A 1 93 ? 0.905 -20.031 -24.328 1 95.12 93 PHE A CA 1
ATOM 720 C C . PHE A 1 93 ? 1.371 -18.578 -24.234 1 95.12 93 PHE A C 1
ATOM 722 O O . PHE A 1 93 ? 0.638 -17.719 -23.75 1 95.12 93 PHE A O 1
ATOM 729 N N . GLN A 1 94 ? 2.49 -18.203 -24.641 1 95.31 94 GLN A N 1
ATOM 730 C CA . GLN A 1 94 ? 3.141 -16.906 -24.406 1 95.31 94 GLN A CA 1
ATOM 731 C C . GLN A 1 94 ? 2.254 -15.75 -24.844 1 95.31 94 GLN A C 1
ATOM 733 O O . GLN A 1 94 ? 2.152 -14.742 -24.156 1 95.31 94 GLN A O 1
ATOM 738 N N . CYS A 1 95 ? 1.514 -15.852 -25.969 1 95 95 CYS A N 1
ATOM 739 C CA . CYS A 1 95 ? 0.736 -14.758 -26.531 1 95 95 CYS A CA 1
ATOM 740 C C . CYS A 1 95 ? -0.563 -14.555 -25.766 1 95 95 CYS A C 1
ATOM 742 O O . CYS A 1 95 ? -1.287 -13.586 -26 1 95 95 CYS A O 1
ATOM 744 N N . HIS A 1 96 ?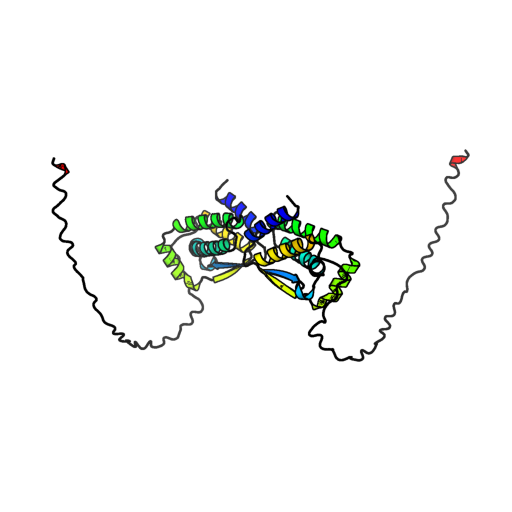 -0.834 -15.445 -24.828 1 96.25 96 HIS A N 1
ATOM 745 C CA . HIS A 1 96 ? -2.113 -15.391 -24.141 1 96.25 96 HIS A CA 1
ATOM 746 C C . HIS A 1 96 ? -1.959 -14.781 -22.75 1 96.25 96 HIS A C 1
ATOM 748 O O . HIS A 1 96 ? -2.953 -14.508 -22.062 1 96.25 96 HIS A O 1
ATOM 754 N N . TYR A 1 97 ? -0.728 -14.602 -22.312 1 97.25 97 TYR A N 1
ATOM 755 C CA . TYR A 1 97 ? -0.515 -13.93 -21.031 1 97.25 97 TYR A CA 1
ATOM 756 C C . TYR A 1 97 ? -0.911 -12.461 -21.109 1 97.25 97 TYR A C 1
ATOM 758 O O . TYR A 1 97 ? -0.588 -11.781 -22.094 1 97.25 97 TYR A O 1
ATOM 766 N N . ARG A 1 98 ? -1.551 -12.039 -20.062 1 96.12 98 ARG A N 1
ATOM 767 C CA . ARG A 1 98 ? -1.966 -10.641 -19.938 1 96.12 98 ARG A CA 1
ATOM 768 C C . ARG A 1 98 ? -1.414 -10.023 -18.656 1 96.12 98 ARG A C 1
ATOM 770 O O . ARG A 1 98 ? -1.438 -10.648 -17.594 1 96.12 98 ARG A O 1
ATOM 777 N N . GLU A 1 99 ? -0.944 -8.906 -18.875 1 95.81 99 GLU A N 1
ATOM 778 C CA . GLU A 1 99 ? -0.476 -8.164 -17.719 1 95.81 99 GLU A CA 1
ATOM 779 C C . GLU A 1 99 ? -1.553 -7.211 -17.188 1 95.81 99 GLU A C 1
ATOM 781 O O . GLU A 1 99 ? -2.066 -6.379 -17.938 1 95.81 99 GLU A O 1
ATOM 786 N N . ARG A 1 100 ? -1.883 -7.348 -15.984 1 94.5 100 ARG A N 1
ATOM 787 C CA . ARG A 1 100 ? -2.893 -6.48 -15.391 1 94.5 100 ARG A CA 1
ATOM 788 C C . ARG A 1 100 ? -2.475 -6.039 -13.992 1 94.5 100 ARG A C 1
ATOM 790 O O . ARG A 1 100 ? -1.683 -6.719 -13.328 1 94.5 100 ARG A O 1
ATOM 797 N N . GLY A 1 101 ? -3.008 -4.922 -13.641 1 97.25 101 GLY A N 1
ATOM 798 C CA . GLY A 1 101 ? -2.938 -4.469 -12.258 1 97.25 101 GLY A CA 1
ATOM 799 C C . GLY A 1 101 ? -4.184 -4.797 -11.461 1 97.25 101 GLY A C 1
ATOM 800 O O . GLY A 1 101 ? -5.273 -4.32 -11.773 1 97.25 101 GLY A O 1
ATOM 801 N N . LEU A 1 102 ? -3.963 -5.582 -10.438 1 97.62 102 LEU A N 1
ATOM 802 C CA . LEU A 1 102 ? -5.086 -5.941 -9.578 1 97.62 102 LEU A CA 1
ATOM 803 C C . LEU A 1 102 ? -5.039 -5.176 -8.266 1 97.62 102 LEU A C 1
ATOM 805 O O . LEU A 1 102 ? -3.98 -5.074 -7.637 1 97.62 102 LEU A O 1
ATOM 809 N N . MET A 1 103 ? -6.188 -4.711 -7.902 1 97.75 103 MET A N 1
ATOM 810 C CA . MET A 1 103 ? -6.285 -4.18 -6.543 1 97.75 103 MET A CA 1
ATOM 811 C C . MET A 1 103 ? -5.988 -5.27 -5.516 1 97.75 103 MET A C 1
ATOM 813 O O . MET A 1 103 ? -6.234 -6.449 -5.766 1 97.75 103 MET A O 1
ATOM 817 N N . SER A 1 104 ? -5.5 -4.82 -4.359 1 97.81 104 SER A N 1
ATOM 818 C CA . SER A 1 104 ? -4.941 -5.762 -3.391 1 97.81 104 SER A CA 1
ATOM 819 C C . SER A 1 104 ? -5.945 -6.855 -3.045 1 97.81 104 SER A C 1
ATOM 821 O O . SER A 1 104 ? -5.602 -8.039 -3.023 1 97.81 104 SER A O 1
ATOM 823 N N . GLY A 1 105 ? -7.234 -6.473 -2.814 1 96.38 105 GLY A N 1
ATOM 824 C CA . GLY A 1 105 ? -8.242 -7.473 -2.488 1 96.38 105 GLY A CA 1
ATOM 825 C C . GLY A 1 105 ? -8.398 -8.531 -3.564 1 96.38 105 GLY A C 1
ATOM 826 O O . GLY A 1 105 ? -8.43 -9.727 -3.27 1 96.38 105 GLY A O 1
ATOM 827 N N . LEU A 1 106 ? -8.484 -8.102 -4.75 1 96.62 106 LEU A N 1
ATOM 828 C CA . LEU A 1 106 ? -8.641 -9 -5.883 1 96.62 106 LEU A CA 1
ATOM 829 C C . LEU A 1 106 ? -7.383 -9.852 -6.078 1 96.62 106 LEU A C 1
ATOM 831 O O . LEU A 1 106 ? -7.473 -11.023 -6.43 1 96.62 106 LEU A O 1
ATOM 835 N N . TYR A 1 107 ? -6.301 -9.266 -5.902 1 98.19 107 TYR A N 1
ATOM 836 C CA . TYR A 1 107 ? -5.027 -9.953 -6.035 1 98.19 107 TYR A CA 1
ATOM 837 C C . TYR A 1 107 ? -4.938 -11.125 -5.066 1 98.19 107 TYR A C 1
ATOM 839 O O . TYR A 1 107 ? -4.578 -12.242 -5.457 1 98.19 107 TYR A O 1
ATOM 847 N N . PHE A 1 108 ? -5.266 -10.922 -3.875 1 96.69 108 PHE A N 1
ATOM 848 C CA . PHE A 1 108 ? -5.16 -11.977 -2.871 1 96.69 108 PHE A CA 1
ATOM 849 C C . PHE A 1 108 ? -6.266 -13.008 -3.051 1 96.69 108 PHE A C 1
ATOM 851 O O . PHE A 1 108 ? -6.066 -14.188 -2.766 1 96.69 108 PHE A O 1
ATOM 858 N N . ASP A 1 109 ? -7.422 -12.586 -3.553 1 94.81 109 ASP A N 1
ATOM 859 C CA . ASP A 1 109 ? -8.43 -13.562 -3.947 1 94.81 109 ASP A CA 1
ATOM 860 C C . ASP A 1 109 ? -7.914 -14.477 -5.059 1 94.81 109 ASP A C 1
ATOM 862 O O . ASP A 1 109 ? -8.211 -15.672 -5.078 1 94.81 109 ASP A O 1
ATOM 866 N N . TYR A 1 110 ? -7.242 -13.883 -5.969 1 95.75 110 TYR A N 1
ATOM 867 C CA . TYR A 1 110 ? -6.656 -14.648 -7.066 1 95.75 110 TYR A CA 1
ATOM 868 C C . TYR A 1 110 ? -5.715 -15.727 -6.543 1 95.75 110 TYR A C 1
ATOM 870 O O . TYR A 1 110 ? -5.734 -16.859 -7.016 1 95.75 110 TYR A O 1
ATOM 878 N N . ILE A 1 111 ? -4.906 -15.359 -5.574 1 95.12 111 ILE A N 1
ATOM 879 C CA . ILE A 1 111 ? -4.004 -16.328 -4.957 1 95.12 111 ILE A CA 1
ATOM 880 C C . ILE A 1 111 ? -4.809 -17.469 -4.328 1 95.12 111 ILE A C 1
ATOM 882 O O . ILE A 1 111 ? -4.484 -18.641 -4.508 1 95.12 111 ILE A O 1
ATOM 886 N N . LYS A 1 112 ? -5.812 -17.062 -3.629 1 93 112 LYS A N 1
ATOM 887 C CA . LYS A 1 112 ? -6.684 -18.047 -3 1 93 112 LYS A CA 1
ATOM 888 C C . LYS A 1 112 ? -7.258 -19.016 -4.035 1 93 112 LYS A C 1
ATOM 890 O O . LYS A 1 112 ? -7.293 -20.219 -3.811 1 93 112 LYS A O 1
ATOM 895 N N . ASP A 1 113 ? -7.691 -18.516 -5.125 1 92.31 113 ASP A N 1
ATOM 896 C CA . ASP A 1 113 ? -8.281 -19.312 -6.191 1 92.31 113 ASP A CA 1
ATOM 897 C C . ASP A 1 113 ? -7.27 -20.312 -6.75 1 92.31 113 ASP A C 1
ATOM 899 O O . ASP A 1 113 ? -7.602 -21.484 -6.984 1 92.31 113 ASP A O 1
ATOM 903 N N . ILE A 1 114 ? -6.102 -19.844 -7.016 1 92.88 114 ILE A N 1
ATOM 904 C CA . ILE A 1 114 ? -5.059 -20.703 -7.57 1 92.88 114 ILE A CA 1
ATOM 905 C C . ILE A 1 114 ? -4.746 -21.828 -6.598 1 92.88 114 ILE A C 1
ATOM 907 O O . ILE A 1 114 ? -4.68 -23 -6.992 1 92.88 114 ILE A O 1
ATOM 911 N N . LEU A 1 115 ? -4.582 -21.531 -5.344 1 90.5 115 LEU A N 1
ATOM 912 C CA . LEU A 1 115 ? -4.234 -22.531 -4.336 1 90.5 115 LEU A CA 1
ATOM 913 C C . LEU A 1 115 ? -5.375 -23.531 -4.145 1 90.5 115 LEU A C 1
ATOM 915 O O . LEU A 1 115 ? -5.137 -24.734 -3.975 1 90.5 115 LEU A O 1
ATOM 919 N N . HIS A 1 116 ? -6.598 -23.016 -4.152 1 89.31 116 HIS A N 1
ATOM 920 C CA . HIS A 1 116 ? -7.762 -23.891 -4.043 1 89.31 116 HIS A CA 1
ATOM 921 C C . HIS A 1 116 ? -7.84 -24.844 -5.227 1 89.31 116 HIS A C 1
ATOM 923 O O . HIS A 1 116 ? -8.062 -26.047 -5.043 1 89.31 116 HIS A O 1
ATOM 929 N N . ALA A 1 117 ? -7.695 -24.344 -6.402 1 89 117 ALA A N 1
ATOM 930 C CA . ALA A 1 117 ? -7.738 -25.172 -7.605 1 89 117 ALA A CA 1
ATOM 931 C C . ALA A 1 117 ? -6.613 -26.203 -7.602 1 89 117 ALA A C 1
ATOM 933 O O . ALA A 1 117 ? -6.805 -27.344 -8.023 1 89 117 ALA A O 1
ATOM 934 N N . ALA A 1 118 ? -5.484 -25.812 -7.16 1 88.19 118 ALA A N 1
ATOM 935 C CA . ALA A 1 118 ? -4.352 -26.734 -7.086 1 88.19 118 ALA A CA 1
ATOM 936 C C . ALA A 1 118 ? -4.641 -27.891 -6.133 1 88.19 118 ALA A C 1
ATOM 938 O O . ALA A 1 118 ? -4.242 -29.031 -6.391 1 88.19 118 ALA A O 1
ATOM 939 N N . SER A 1 119 ? -5.277 -27.609 -5.074 1 85.12 119 SER A N 1
ATOM 940 C CA . SER A 1 119 ? -5.562 -28.625 -4.066 1 85.12 119 SER A CA 1
ATOM 941 C C . SER A 1 119 ? -6.566 -29.641 -4.582 1 85.12 119 SER A C 1
ATOM 943 O O . SER A 1 119 ? -6.645 -30.766 -4.062 1 85.12 119 SER A O 1
ATOM 945 N N . GLN A 1 120 ? -7.344 -29.219 -5.586 1 84.25 120 GLN A N 1
ATOM 946 C CA . GLN A 1 120 ? -8.336 -30.125 -6.156 1 84.25 120 GLN A CA 1
ATOM 947 C C . GLN A 1 120 ? -7.703 -31.031 -7.215 1 84.25 120 GLN A C 1
ATOM 949 O O . GLN A 1 120 ? -8.344 -31.969 -7.695 1 84.25 120 GLN A O 1
ATOM 954 N N . GLY A 1 121 ? -6.504 -30.891 -7.578 1 75.5 121 GLY A N 1
ATOM 955 C CA . GLY A 1 121 ? -5.828 -31.75 -8.547 1 75.5 121 GLY A CA 1
ATOM 956 C C . GLY A 1 121 ? -6.25 -31.484 -9.977 1 75.5 121 GLY A C 1
ATOM 957 O O . GLY A 1 121 ? -6.164 -32.375 -10.828 1 75.5 121 GLY A O 1
ATOM 958 N N . THR A 1 122 ? -6.785 -30.406 -10.289 1 64.06 122 THR A N 1
ATOM 959 C CA . THR A 1 122 ? -7.34 -30.141 -11.609 1 64.06 122 THR A CA 1
ATOM 960 C C . THR A 1 122 ? -6.246 -29.688 -12.57 1 64.06 122 THR A C 1
ATOM 962 O O . THR A 1 122 ? -6.527 -29.328 -13.719 1 64.06 122 THR A O 1
ATOM 965 N N . SER A 1 123 ? -4.977 -29.734 -12.188 1 65.19 123 SER A N 1
ATOM 966 C CA . SER A 1 123 ? -3.949 -29.156 -13.047 1 65.19 123 SER A CA 1
ATOM 967 C C . SER A 1 123 ? -3.102 -30.25 -13.695 1 65.19 123 SER A C 1
ATOM 969 O O . SER A 1 123 ? -2.586 -31.141 -13.008 1 65.19 123 SER A O 1
ATOM 971 N N . GLY A 1 124 ? -3.393 -30.359 -15.094 1 74.38 124 GLY A N 1
ATOM 972 C CA . GLY A 1 124 ? -2.574 -31.422 -15.672 1 74.38 124 GLY A CA 1
ATOM 973 C C . GLY A 1 124 ? -2.109 -31.109 -17.078 1 74.38 124 GLY A C 1
ATOM 974 O O . GLY A 1 124 ? -2.705 -30.266 -17.766 1 74.38 124 GLY A O 1
ATOM 975 N N . LEU A 1 125 ? -0.819 -31.531 -17.359 1 77.06 125 LEU A N 1
ATOM 976 C CA . LEU A 1 125 ? -0.203 -31.516 -18.672 1 77.06 125 LEU A CA 1
ATOM 977 C C . LEU A 1 125 ? -0.671 -32.719 -19.5 1 77.06 125 LEU A C 1
ATOM 979 O O . LEU A 1 125 ? -1.093 -33.719 -18.953 1 77.06 125 LEU A O 1
ATOM 983 N N . PRO A 1 126 ? -0.792 -32.594 -20.891 1 81.44 126 PRO A N 1
ATOM 984 C CA . PRO A 1 126 ? -0.312 -31.516 -21.766 1 81.44 126 PRO A CA 1
ATOM 985 C C . PRO A 1 126 ? -1.345 -30.422 -21.969 1 81.44 126 PRO A C 1
ATOM 987 O O . PRO A 1 126 ? -2.545 -30.656 -21.797 1 81.44 126 PRO A O 1
ATOM 990 N N . CYS A 1 127 ? -0.928 -29.203 -22.25 1 87.44 127 CYS A N 1
ATOM 991 C CA . CYS A 1 127 ? -1.748 -28.031 -22.469 1 87.44 127 CYS A CA 1
ATOM 992 C C . CYS A 1 127 ? -1.882 -27.734 -23.969 1 87.44 127 CYS A C 1
ATOM 994 O O . CYS A 1 127 ? -0.924 -27.906 -24.719 1 87.44 127 CYS A O 1
ATOM 996 N N . LYS A 1 128 ? -3.074 -27.516 -24.5 1 87.44 128 LYS A N 1
ATOM 997 C CA . LYS A 1 128 ? -3.318 -27.125 -25.891 1 87.44 128 LYS A CA 1
ATOM 998 C C . LYS A 1 128 ? -3.9 -25.719 -25.969 1 87.44 128 LYS A C 1
ATOM 1000 O O . LYS A 1 128 ? -5.078 -25.516 -25.672 1 87.44 128 LYS A O 1
ATOM 1005 N N . PRO A 1 129 ? -3.09 -24.75 -26.453 1 89.12 129 PRO A N 1
ATOM 1006 C CA . PRO A 1 129 ? -3.559 -23.359 -26.5 1 89.12 129 PRO A CA 1
ATOM 1007 C C . PRO A 1 129 ? -4.496 -23.109 -27.672 1 89.12 129 PRO A C 1
ATOM 1009 O O . PRO A 1 129 ? -4.398 -23.766 -28.703 1 89.12 129 PRO A O 1
ATOM 1012 N N . PRO A 1 130 ? -5.465 -22.203 -27.5 1 91.25 130 PRO A N 1
ATOM 1013 C CA . PRO A 1 130 ? -6.168 -21.672 -28.672 1 91.25 130 PRO A CA 1
ATOM 1014 C C . PRO A 1 130 ? -5.273 -20.797 -29.562 1 91.25 130 PRO A C 1
ATOM 1016 O O . PRO A 1 130 ? -4.168 -20.438 -29.156 1 91.25 130 PRO A O 1
ATOM 1019 N N . PRO A 1 131 ? -5.641 -20.531 -30.812 1 90.06 131 PRO A N 1
ATOM 1020 C CA . PRO A 1 131 ? -4.82 -19.703 -31.688 1 90.06 131 PRO A CA 1
ATOM 1021 C C . PRO A 1 131 ? -4.648 -18.281 -31.156 1 90.06 131 PRO A C 1
ATOM 1023 O O . PRO A 1 131 ? -5.523 -17.766 -30.469 1 90.06 131 PRO A O 1
ATOM 1026 N N . CYS A 1 132 ? -3.484 -17.703 -31.484 1 89.56 132 CYS A N 1
ATOM 1027 C CA . CYS A 1 132 ? -3.203 -16.328 -31.062 1 89.56 132 CYS A CA 1
ATOM 1028 C C . CYS A 1 132 ? -3.959 -15.336 -31.938 1 89.56 132 CYS A C 1
ATOM 1030 O O . CYS A 1 132 ? -4.184 -15.578 -33.125 1 89.56 132 CYS A O 1
ATOM 1032 N N . LEU A 1 133 ? -4.801 -14.609 -31.422 1 71.38 133 LEU A N 1
ATOM 1033 C CA . LEU A 1 133 ? -5.543 -13.633 -32.219 1 71.38 133 LEU A CA 1
ATOM 1034 C C . LEU A 1 133 ? -4.629 -12.93 -33.219 1 71.38 133 LEU A C 1
ATOM 1036 O O . LEU A 1 133 ? -4.938 -12.875 -34.406 1 71.38 133 LEU A O 1
ATOM 1040 N N . ASN A 1 134 ? -4.156 -11.672 -33.062 1 56.44 134 ASN A N 1
ATOM 1041 C CA . ASN A 1 134 ? -3.68 -10.805 -34.125 1 56.44 134 ASN A CA 1
ATOM 1042 C C . ASN A 1 134 ? -2.391 -11.328 -34.75 1 56.44 134 ASN A C 1
ATOM 1044 O O . ASN A 1 134 ? -1.297 -10.906 -34.375 1 56.44 134 ASN A O 1
ATOM 1048 N N . GLN A 1 135 ? -1.917 -12.516 -34.656 1 51.53 135 GLN A N 1
ATOM 1049 C CA . GLN A 1 135 ? -0.73 -12.539 -35.531 1 51.53 135 GLN A CA 1
ATOM 1050 C C . GLN A 1 135 ? -1.084 -12.203 -36.969 1 51.53 135 GLN A C 1
ATOM 1052 O O . GLN A 1 135 ? -1.802 -12.961 -37.625 1 51.53 135 GLN A O 1
ATOM 1057 N N . HIS A 1 136 ? -1.414 -10.992 -37.219 1 46.38 136 HIS A N 1
ATOM 1058 C CA . HIS A 1 136 ? -1.385 -10.664 -38.656 1 46.38 136 HIS A CA 1
ATOM 1059 C C . HIS A 1 136 ? -0.257 -11.398 -39.375 1 46.38 136 HIS A C 1
ATOM 1061 O O . HIS A 1 136 ? 0.882 -11.406 -38.906 1 46.38 136 HIS A O 1
ATOM 1067 N N . PRO A 1 137 ? -0.484 -12.391 -40.219 1 47.09 137 PRO A N 1
ATOM 1068 C CA . PRO A 1 137 ? 0.524 -13.047 -41.062 1 47.09 137 PRO A CA 1
ATOM 1069 C C . PRO A 1 137 ? 1.582 -12.07 -41.562 1 47.09 137 PRO A C 1
ATOM 1071 O O . PRO A 1 137 ? 1.246 -11.062 -42.188 1 47.09 137 PRO A O 1
ATOM 1074 N N . SER A 1 138 ? 2.596 -11.617 -40.781 1 40.91 138 SER A N 1
ATOM 1075 C CA . SER A 1 138 ? 3.602 -10.883 -41.531 1 40.91 138 SER A CA 1
ATOM 1076 C C . SER A 1 138 ? 3.842 -11.516 -42.906 1 40.91 138 SER A C 1
ATOM 1078 O O . SER A 1 138 ? 3.822 -12.742 -43.031 1 40.91 138 SER A O 1
ATOM 1080 N N . PRO A 1 139 ? 3.73 -10.781 -44 1 39.97 139 PRO A N 1
ATOM 1081 C CA . PRO A 1 139 ? 4.113 -11.297 -45.312 1 39.97 139 PRO A CA 1
ATOM 1082 C C . PRO A 1 139 ? 5.449 -12.031 -45.312 1 39.97 139 PRO A C 1
ATOM 1084 O O . PRO A 1 139 ? 6.297 -11.766 -44.438 1 39.97 139 PRO A O 1
ATOM 1087 N N . GLY A 1 140 ? 5.645 -13.266 -45.781 1 38.38 140 GLY A N 1
ATOM 1088 C CA . GLY A 1 140 ? 6.711 -14.219 -46.062 1 38.38 140 GLY A CA 1
ATOM 1089 C C . GLY A 1 140 ? 7.984 -13.562 -46.562 1 38.38 140 GLY A C 1
ATOM 1090 O O . GLY A 1 140 ? 8.281 -13.594 -47.75 1 38.38 140 GLY A O 1
ATOM 1091 N N . GLY A 1 141 ? 8.375 -12.289 -46.094 1 30.5 141 GLY A N 1
ATOM 1092 C CA . GLY A 1 141 ? 9.578 -11.82 -46.75 1 30.5 141 GLY A CA 1
ATOM 1093 C C . GLY A 1 141 ? 10.711 -12.836 -46.719 1 30.5 141 GLY A C 1
ATOM 1094 O O . GLY A 1 141 ? 10.789 -13.656 -45.812 1 30.5 141 GLY A O 1
ATOM 1095 N N . GLN A 1 142 ? 11.258 -13.219 -47.906 1 33 142 GLN A N 1
ATOM 1096 C CA . GLN A 1 142 ? 12.398 -13.945 -48.438 1 33 142 GLN A CA 1
ATOM 1097 C C . GLN A 1 142 ? 13.68 -13.602 -47.688 1 33 142 GLN A C 1
ATOM 1099 O O . GLN A 1 142 ? 14.234 -12.516 -47.875 1 33 142 GLN A O 1
ATOM 1104 N N . GLU A 1 143 ? 13.609 -13.625 -46.438 1 32.56 143 GLU A N 1
ATOM 1105 C CA . GLU A 1 143 ? 14.852 -13.273 -45.75 1 32.56 143 GLU A CA 1
ATOM 1106 C C . GLU A 1 143 ? 16.031 -14.055 -46.312 1 32.56 143 GLU A C 1
ATOM 1108 O O . GLU A 1 143 ? 15.969 -15.281 -46.438 1 32.56 143 GLU A O 1
ATOM 1113 N N . GLU A 1 144 ? 16.688 -13.445 -47.281 1 31.61 144 GLU A N 1
ATOM 1114 C CA . GLU A 1 144 ? 18.016 -13.719 -47.812 1 31.61 144 GLU A CA 1
ATOM 1115 C C . GLU A 1 144 ? 19 -14.133 -46.719 1 31.61 144 GLU A C 1
ATOM 1117 O O . GLU A 1 144 ? 19.016 -13.531 -45.656 1 31.61 144 GLU A O 1
ATOM 1122 N N . GLY A 1 145 ? 19.172 -15.445 -46.656 1 24.94 145 GLY A N 1
ATOM 1123 C CA . GLY A 1 145 ? 20.062 -16.297 -45.906 1 24.94 145 GLY A CA 1
ATOM 1124 C C . GLY A 1 145 ? 21.469 -15.75 -45.781 1 24.94 145 GLY A C 1
ATOM 1125 O O . GLY A 1 145 ? 22.312 -15.961 -46.656 1 24.94 145 GLY A O 1
ATOM 1126 N N . ARG A 1 146 ? 21.5 -14.258 -45.625 1 29.98 146 ARG A N 1
ATOM 1127 C CA . ARG A 1 146 ? 22.891 -13.812 -45.531 1 29.98 146 ARG A CA 1
ATOM 1128 C C . ARG A 1 146 ? 23.688 -14.711 -44.594 1 29.98 146 ARG A C 1
ATOM 1130 O O . ARG A 1 146 ? 23.344 -14.836 -43.406 1 29.98 146 ARG A O 1
ATOM 1137 N N . GLY A 1 147 ? 24.109 -15.93 -45.156 1 24.69 147 GLY A N 1
ATOM 1138 C CA . GLY A 1 147 ? 25.016 -16.969 -44.656 1 24.69 147 GLY A CA 1
ATOM 1139 C C . GLY A 1 147 ? 26.188 -16.406 -43.875 1 24.69 147 GLY A C 1
ATOM 1140 O O . GLY A 1 147 ? 27.109 -15.828 -44.438 1 24.69 147 GLY A O 1
ATOM 1141 N N . SER A 1 148 ? 25.766 -15.508 -42.969 1 27.3 148 SER A N 1
ATOM 1142 C CA . SER A 1 148 ? 26.891 -14.883 -42.25 1 27.3 148 SER A CA 1
ATOM 1143 C C . SER A 1 148 ? 27.891 -15.93 -41.812 1 27.3 148 SER A C 1
ATOM 1145 O O . SER A 1 148 ? 27.531 -16.922 -41.156 1 27.3 148 SER A O 1
ATOM 1147 N N . SER A 1 149 ? 28.875 -16.094 -42.656 1 28.95 149 SER A N 1
ATOM 1148 C CA . SER A 1 149 ? 30.125 -16.828 -42.625 1 28.95 149 SER A CA 1
ATOM 1149 C C . SER A 1 149 ? 30.828 -16.672 -41.281 1 28.95 149 SER A C 1
ATOM 1151 O O . SER A 1 149 ? 31.469 -15.656 -41.031 1 28.95 149 SER A O 1
ATOM 1153 N N . TRP A 1 150 ? 29.859 -16.547 -40.188 1 27.58 150 TRP A N 1
ATOM 1154 C CA . TRP A 1 150 ? 30.578 -16.344 -38.938 1 27.58 150 TRP A CA 1
ATOM 1155 C C . TRP A 1 150 ? 31.672 -17.406 -38.75 1 27.58 150 TRP A C 1
ATOM 1157 O O . TRP A 1 150 ? 31.375 -18.609 -38.75 1 27.58 150 TRP A O 1
ATOM 1167 N N . SER A 1 151 ? 32.719 -17.109 -39.406 1 25.47 151 SER A N 1
ATOM 1168 C CA . SER A 1 151 ? 34 -17.781 -39.406 1 25.47 151 SER A CA 1
ATOM 1169 C C . SER A 1 151 ? 34.438 -18.141 -37.969 1 25.47 151 SER A C 1
ATOM 1171 O O . SER A 1 151 ? 34.688 -17.25 -37.156 1 25.47 151 SER A O 1
ATOM 1173 N N . ILE A 1 152 ? 33.594 -19.125 -37.344 1 29.98 152 ILE A N 1
ATOM 1174 C CA . ILE A 1 152 ? 33.969 -19.688 -36.062 1 29.98 152 ILE A CA 1
ATOM 1175 C C . ILE A 1 152 ? 35.469 -20.016 -36.062 1 29.98 152 ILE A C 1
ATOM 1177 O O . ILE A 1 152 ? 35.906 -20.984 -36.688 1 29.98 152 ILE A O 1
ATOM 1181 N N . ARG A 1 153 ? 36.281 -19.125 -36.375 1 29.2 153 ARG A N 1
ATOM 1182 C CA . ARG A 1 153 ? 37.719 -19.469 -36.344 1 29.2 153 ARG A CA 1
ATOM 1183 C C . ARG A 1 153 ? 38.094 -20.094 -35 1 29.2 153 ARG A C 1
ATOM 1185 O O . ARG A 1 153 ? 37.938 -19.469 -33.938 1 29.2 153 ARG A O 1
ATOM 1192 N N . ALA A 1 154 ? 37.75 -21.438 -34.875 1 29.95 154 ALA A N 1
ATOM 1193 C CA . ALA A 1 154 ? 38.031 -22.328 -33.75 1 29.95 154 ALA A CA 1
ATOM 1194 C C . ALA A 1 154 ? 39.531 -22.25 -33.344 1 29.95 154 ALA A C 1
ATOM 1196 O O . ALA A 1 154 ? 40.094 -23.219 -32.844 1 29.95 154 ALA A O 1
ATOM 1197 N N . PRO A 1 155 ? 40.312 -21.188 -33.406 1 26.67 155 PRO A N 1
ATOM 1198 C CA . PRO A 1 155 ? 41.688 -21.609 -33.594 1 26.67 155 PRO A CA 1
ATOM 1199 C C . PRO A 1 155 ? 42.156 -22.562 -32.469 1 26.67 155 PRO A C 1
ATOM 1201 O O . PRO A 1 155 ? 42.875 -23.531 -32.75 1 26.67 155 PRO A O 1
ATOM 1204 N N . TRP A 1 156 ? 42.094 -22.156 -31.188 1 26.45 156 TRP A N 1
ATOM 1205 C CA . TRP A 1 156 ? 43.406 -22.109 -30.562 1 26.45 156 TRP A CA 1
ATOM 1206 C C . TRP A 1 156 ? 43.938 -23.516 -30.297 1 26.45 156 TRP A C 1
ATOM 1208 O O . TRP A 1 156 ? 43.156 -24.469 -30.266 1 26.45 156 TRP A O 1
ATOM 1218 N N . ILE A 1 157 ? 45.156 -23.703 -29.266 1 26.59 157 ILE A N 1
ATOM 1219 C CA . ILE A 1 157 ? 46.531 -24.125 -29.078 1 26.59 157 ILE A CA 1
ATOM 1220 C C . ILE A 1 157 ? 46.594 -25.516 -28.453 1 26.59 157 ILE A C 1
ATOM 1222 O O . ILE A 1 157 ? 45.781 -25.828 -27.578 1 26.59 157 ILE A O 1
ATOM 1226 N N . LEU A 1 158 ? 47.5 -26.453 -28.906 1 26.67 158 LEU A N 1
ATOM 1227 C CA . LEU A 1 158 ? 48.156 -27.766 -28.891 1 26.67 158 LEU A CA 1
ATOM 1228 C C . LEU A 1 158 ? 48.625 -28.109 -27.484 1 26.67 158 LEU A C 1
ATOM 1230 O O . LEU A 1 158 ? 49.25 -29.156 -27.266 1 26.67 158 LEU A O 1
ATOM 1234 N N . VAL A 1 159 ? 48.438 -27.312 -26.344 1 28.31 159 VAL A N 1
ATOM 1235 C CA . VAL A 1 159 ? 49.625 -27.5 -25.516 1 28.31 159 VAL A CA 1
ATOM 1236 C C . VAL A 1 159 ? 49.688 -28.938 -25.031 1 28.31 159 VAL A C 1
ATOM 1238 O O . VAL A 1 159 ? 48.781 -29.438 -24.391 1 28.31 159 VAL A O 1
ATOM 1241 N N . LEU A 1 160 ? 50.531 -29.797 -25.609 1 30.48 160 LEU A N 1
ATOM 1242 C CA . LEU A 1 160 ? 51.25 -31.062 -25.422 1 30.48 160 LEU A CA 1
ATOM 1243 C C . LEU A 1 160 ? 51.781 -31.172 -24 1 30.48 160 LEU A C 1
ATOM 1245 O O . LEU A 1 160 ? 52.594 -32.062 -23.703 1 30.48 160 LEU A O 1
ATOM 1249 N N . ILE A 1 161 ? 51.375 -30.516 -22.922 1 33.12 161 ILE A N 1
ATOM 1250 C CA . ILE A 1 161 ? 52.5 -30.609 -21.984 1 33.12 161 ILE A CA 1
ATOM 1251 C C . ILE A 1 161 ? 52.75 -32.062 -21.625 1 33.12 161 ILE A C 1
ATOM 1253 O O . ILE A 1 161 ? 51.844 -32.781 -21.219 1 33.12 161 ILE A O 1
ATOM 1257 N N . PRO A 1 162 ? 54.031 -32.688 -21.797 1 33.62 162 PRO A N 1
ATOM 1258 C CA . PRO A 1 162 ? 54.781 -33.938 -21.609 1 33.62 162 PRO A CA 1
ATOM 1259 C C . PRO A 1 162 ? 54.781 -34.406 -20.156 1 33.62 162 PRO A C 1
ATOM 1261 O O . PRO A 1 162 ? 55.562 -35.312 -19.797 1 33.62 162 PRO A O 1
ATOM 1264 N N . PHE A 1 163 ? 53.875 -34.344 -19.297 1 30.58 163 PHE A N 1
ATOM 1265 C CA . PHE A 1 163 ? 54.312 -34.562 -17.922 1 30.58 163 PHE A CA 1
ATOM 1266 C C . PHE A 1 163 ? 55 -35.906 -17.797 1 30.58 163 PHE A C 1
ATOM 1268 O O . PHE A 1 163 ? 54.406 -36.969 -17.969 1 30.58 163 PHE A O 1
ATOM 1275 N N . THR A 1 164 ? 56.312 -36.094 -17.891 1 30.14 164 THR A N 1
ATOM 1276 C CA . THR A 1 164 ? 57.5 -36.938 -17.844 1 30.14 164 THR A CA 1
ATOM 1277 C C . THR A 1 164 ? 57.531 -37.781 -16.562 1 30.14 164 THR A C 1
ATOM 1279 O O . THR A 1 164 ? 57.688 -39 -16.641 1 30.14 164 THR A O 1
ATOM 1282 N N . ALA A 1 165 ? 58.625 -37.438 -15.461 1 30.52 165 ALA A N 1
ATOM 1283 C CA . ALA A 1 165 ? 59.75 -38.125 -14.828 1 30.52 165 ALA A CA 1
ATOM 1284 C C . ALA A 1 165 ? 59.312 -38.875 -13.578 1 30.52 165 ALA A C 1
ATOM 1286 O O . ALA A 1 165 ? 60.031 -39.75 -13.062 1 30.52 165 ALA A O 1
ATOM 1287 N N . CYS A 1 166 ? 58.406 -38.438 -12.664 1 31.61 166 CYS A N 1
ATOM 1288 C CA . CYS A 1 166 ? 58.688 -38.75 -11.273 1 31.61 166 CYS A CA 1
ATOM 1289 C C . CYS A 1 166 ? 58.5 -40.25 -11.016 1 31.61 166 CYS A C 1
ATOM 1291 O O . CYS A 1 166 ? 57.344 -40.719 -10.977 1 31.61 166 CYS A O 1
ATOM 1293 N N . ALA A 1 167 ? 58.969 -41.25 -11.773 1 34.59 167 ALA A N 1
ATOM 1294 C CA . ALA A 1 167 ? 59.312 -42.656 -11.617 1 34.59 167 ALA A CA 1
ATOM 1295 C C . ALA A 1 167 ? 60 -42.906 -10.281 1 34.59 167 ALA A C 1
ATOM 1297 O O . ALA A 1 167 ? 59.812 -43.938 -9.664 1 34.59 167 ALA A O 1
ATOM 1298 N N . VAL A 1 168 ? 61.219 -42.25 -9.922 1 34.44 168 VAL A N 1
ATOM 1299 C CA . VAL A 1 168 ? 62.375 -42.781 -9.219 1 34.44 168 VAL A CA 1
ATOM 1300 C C . VAL A 1 168 ? 62.031 -43 -7.746 1 34.44 168 VAL A C 1
ATOM 1302 O O . VAL A 1 168 ? 62.5 -43.969 -7.133 1 34.44 168 VAL A O 1
ATOM 1305 N N . ILE A 1 169 ? 61.531 -42 -6.953 1 34.72 169 ILE A N 1
ATOM 1306 C CA . ILE A 1 169 ? 61.969 -42 -5.559 1 34.72 169 ILE A CA 1
ATOM 1307 C C . ILE A 1 169 ? 61.344 -43.219 -4.828 1 34.72 169 ILE A C 1
ATOM 1309 O O . ILE A 1 169 ? 62.031 -43.938 -4.137 1 34.72 169 ILE A O 1
ATOM 1313 N N . LEU A 1 170 ? 60.156 -43.188 -4.195 1 35.75 170 LEU A N 1
ATOM 1314 C CA . LEU A 1 170 ? 59.812 -43.844 -2.939 1 35.75 170 LEU A CA 1
ATOM 1315 C C . LEU A 1 170 ? 59.719 -45.344 -3.137 1 35.75 170 LEU A C 1
ATOM 1317 O O . LEU A 1 170 ? 59.281 -46.062 -2.234 1 35.75 170 LEU A O 1
ATOM 1321 N N . LEU A 1 171 ? 60.094 -46.031 -4.211 1 36.69 171 LEU A N 1
ATOM 1322 C CA . LEU A 1 171 ? 60.406 -47.469 -4.082 1 36.69 171 LEU A CA 1
ATOM 1323 C C . LEU A 1 171 ? 61.438 -47.688 -2.979 1 36.69 171 LEU A C 1
ATOM 1325 O O . LEU A 1 171 ? 61.656 -48.812 -2.559 1 36.69 171 LEU A O 1
ATOM 1329 N N . TRP A 1 172 ? 62.438 -46.812 -2.641 1 40.84 172 TRP A N 1
ATOM 1330 C CA . TRP A 1 172 ? 63.625 -47.156 -1.874 1 40.84 172 TRP A CA 1
ATOM 1331 C C . TRP A 1 172 ? 63.281 -47.5 -0.433 1 40.84 172 TRP A C 1
ATOM 1333 O O . TRP A 1 172 ? 64 -48.219 0.243 1 40.84 172 TRP A O 1
ATOM 1343 N N . LEU A 1 173 ? 62.281 -46.844 0.368 1 42.16 173 LEU A N 1
ATOM 1344 C CA . LEU A 1 173 ? 62.125 -47.219 1.774 1 42.16 173 LEU A CA 1
ATOM 1345 C C . LEU A 1 173 ? 61.656 -48.656 1.919 1 42.16 173 LEU A C 1
ATOM 1347 O O . LEU A 1 173 ? 61.406 -49.125 3.033 1 42.16 173 LEU A O 1
ATOM 1351 N N . VAL A 1 174 ? 61.25 -49.406 0.821 1 45.97 174 VAL A N 1
ATOM 1352 C CA . VAL A 1 174 ? 60.969 -50.812 0.884 1 45.97 174 VAL A CA 1
ATOM 1353 C C . VAL A 1 174 ? 62.156 -51.562 1.463 1 45.97 174 VAL A C 1
ATOM 1355 O O . VAL A 1 174 ? 61.969 -52.531 2.221 1 45.97 174 VAL A O 1
ATOM 1358 N N . ARG A 1 175 ? 63.25 -51.688 0.71 1 37.69 175 ARG A N 1
ATOM 1359 C CA . ARG A 1 175 ? 64.25 -52.75 0.81 1 37.69 175 ARG A CA 1
ATOM 1360 C C . ARG A 1 175 ? 65.25 -52.469 1.927 1 37.69 175 ARG A C 1
ATOM 1362 O O . ARG A 1 175 ? 66.062 -53.312 2.246 1 37.69 175 A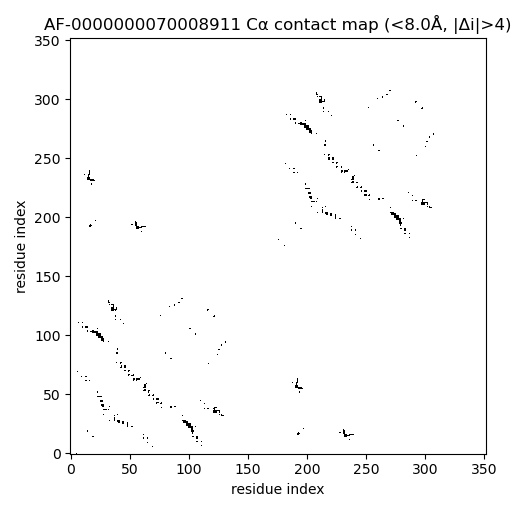RG A O 1
ATOM 1369 N N . LYS A 1 176 ? 65.812 -51.188 2.324 1 32.84 176 LYS A N 1
ATOM 1370 C CA . LYS A 1 176 ? 67 -51.188 3.17 1 32.84 176 LYS A CA 1
ATOM 1371 C C . LYS A 1 176 ? 66.625 -51.312 4.645 1 32.84 176 LYS A C 1
ATOM 1373 O O . LYS A 1 176 ? 65.75 -50.625 5.125 1 32.84 176 LYS A O 1
ATOM 1378 N N . MET B 1 1 ? 10 6.406 28.453 1 29.83 1 MET B N 1
ATOM 1379 C CA . MET B 1 1 ? 9.992 6.527 26.984 1 29.83 1 MET B CA 1
ATOM 1380 C C . MET B 1 1 ? 9.18 7.746 26.547 1 29.83 1 MET B C 1
ATOM 1382 O O . MET B 1 1 ? 8.031 7.902 26.953 1 29.83 1 MET B O 1
ATOM 1386 N N . THR B 1 2 ? 9.742 8.773 26.203 1 38.69 2 THR B N 1
ATOM 1387 C CA . THR B 1 2 ? 9.023 10 25.875 1 38.69 2 THR B CA 1
ATOM 1388 C C . THR B 1 2 ? 7.977 9.742 24.797 1 38.69 2 THR B C 1
ATOM 1390 O O . THR B 1 2 ? 8.125 8.828 23.984 1 38.69 2 THR B O 1
ATOM 1393 N N . PRO B 1 3 ? 6.656 10.195 24.938 1 46.09 3 PRO B N 1
ATOM 1394 C CA . PRO B 1 3 ? 5.559 10.062 23.969 1 46.09 3 PRO B CA 1
ATOM 1395 C C . PRO B 1 3 ? 6.039 10.078 22.531 1 46.09 3 PRO B C 1
ATOM 1397 O O . PRO B 1 3 ? 5.473 9.383 21.672 1 46.09 3 PRO B O 1
ATOM 1400 N N . ILE B 1 4 ? 7.074 10.875 22.312 1 52.44 4 ILE B N 1
ATOM 1401 C CA . ILE B 1 4 ? 7.609 11.039 20.969 1 52.44 4 ILE B CA 1
ATOM 1402 C C . ILE B 1 4 ? 8.266 9.734 20.516 1 52.44 4 ILE B C 1
ATOM 1404 O O . ILE B 1 4 ? 8.148 9.344 19.344 1 52.44 4 ILE B O 1
ATOM 1408 N N . THR B 1 5 ? 8.938 9.055 21.469 1 49.88 5 THR B N 1
ATOM 1409 C CA . THR B 1 5 ? 9.672 7.844 21.125 1 49.88 5 THR B CA 1
ATOM 1410 C C . THR B 1 5 ? 8.734 6.773 20.578 1 49.88 5 THR B C 1
ATOM 1412 O O . THR B 1 5 ? 9.023 6.156 19.562 1 49.88 5 THR B O 1
ATOM 1415 N N . ASP B 1 6 ? 7.633 6.43 21.359 1 58.84 6 ASP B N 1
ATOM 1416 C CA . ASP B 1 6 ? 6.684 5.41 20.906 1 58.84 6 ASP B CA 1
ATOM 1417 C C . ASP B 1 6 ? 6.137 5.734 19.531 1 58.84 6 ASP B C 1
ATOM 1419 O O . ASP B 1 6 ? 5.93 4.836 18.703 1 58.84 6 ASP B O 1
ATOM 1423 N N . ASP B 1 7 ? 6.234 6.961 19.266 1 68.38 7 ASP B N 1
ATOM 1424 C CA . ASP B 1 7 ? 5.652 7.383 18 1 68.38 7 ASP B CA 1
ATOM 1425 C C . ASP B 1 7 ? 6.605 7.105 16.844 1 68.38 7 ASP B C 1
ATOM 1427 O O . ASP B 1 7 ? 6.172 6.691 15.766 1 68.38 7 ASP B O 1
ATOM 1431 N N . VAL B 1 8 ? 7.809 7.129 17.25 1 73.5 8 VAL B N 1
ATOM 1432 C CA . VAL B 1 8 ? 8.812 6.891 16.219 1 73.5 8 VAL B CA 1
ATOM 1433 C C . VAL B 1 8 ? 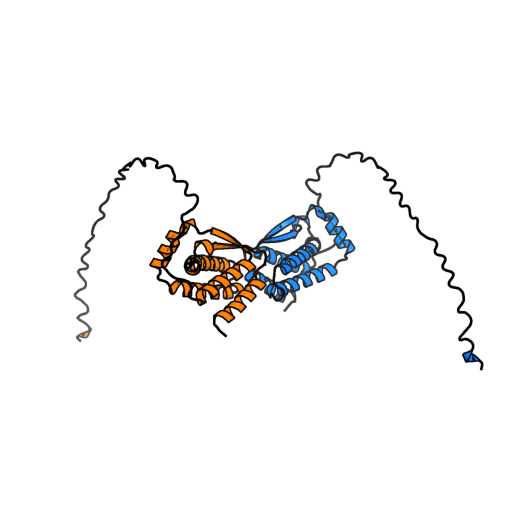8.797 5.422 15.805 1 73.5 8 VAL B C 1
ATOM 1435 O O . VAL B 1 8 ? 8.922 5.102 14.617 1 73.5 8 VAL B O 1
ATOM 1438 N N . SER B 1 9 ? 8.609 4.586 16.797 1 83.25 9 SER B N 1
ATOM 1439 C CA . SER B 1 9 ? 8.57 3.158 16.484 1 83.25 9 SER B CA 1
ATOM 1440 C C . SER B 1 9 ? 7.367 2.812 15.609 1 83.25 9 SER B C 1
ATOM 1442 O O . SER B 1 9 ? 7.465 1.973 14.711 1 83.25 9 SER B O 1
ATOM 1444 N N . LYS B 1 10 ? 6.324 3.471 15.898 1 88 10 LYS B N 1
ATOM 1445 C CA . LYS B 1 10 ? 5.117 3.232 15.109 1 88 10 LYS B CA 1
ATOM 1446 C C . LYS B 1 10 ? 5.301 3.691 13.664 1 88 10 LYS B C 1
ATOM 1448 O O . LYS B 1 10 ? 4.852 3.025 12.734 1 88 10 LYS B O 1
ATOM 1453 N N . LEU B 1 11 ? 6.012 4.805 13.516 1 92.44 11 LEU B N 1
ATOM 1454 C CA . LEU B 1 11 ? 6.281 5.297 12.172 1 92.44 11 LEU B CA 1
ATOM 1455 C C . LEU B 1 11 ? 7.188 4.336 11.414 1 92.44 11 LEU B C 1
ATOM 1457 O O . LEU B 1 11 ? 6.977 4.086 10.219 1 92.44 11 LEU B O 1
ATOM 1461 N N . SER B 1 12 ? 8.164 3.805 12.164 1 91.62 12 SER B N 1
ATOM 1462 C CA . SER B 1 12 ? 9.07 2.842 11.547 1 91.62 12 SER B CA 1
ATOM 1463 C C . SER B 1 12 ? 8.32 1.59 11.102 1 91.62 12 SER B C 1
ATOM 1465 O O . SER B 1 12 ? 8.562 1.07 10.008 1 91.62 12 SER B O 1
ATOM 1467 N N . SER B 1 13 ? 7.441 1.122 11.969 1 94.19 13 SER B N 1
ATOM 1468 C CA . SER B 1 13 ? 6.641 -0.049 11.633 1 94.19 13 SER B CA 1
ATOM 1469 C C . SER B 1 13 ? 5.797 0.198 10.383 1 94.19 13 SER B C 1
ATOM 1471 O O . SER B 1 13 ? 5.684 -0.674 9.523 1 94.19 13 SER B O 1
ATOM 1473 N N . LEU B 1 14 ? 5.223 1.347 10.234 1 96.31 14 LEU B N 1
ATOM 1474 C CA . LEU B 1 14 ? 4.414 1.694 9.07 1 96.31 14 LEU B CA 1
ATOM 1475 C C . LEU B 1 14 ? 5.27 1.746 7.809 1 96.31 14 LEU B C 1
ATOM 1477 O O . LEU B 1 14 ? 4.871 1.233 6.762 1 96.31 14 LEU B O 1
ATOM 1481 N N . LYS B 1 15 ? 6.457 2.27 7.977 1 95.81 15 LYS B N 1
ATOM 1482 C CA . LYS B 1 15 ? 7.367 2.346 6.84 1 95.81 15 LYS B CA 1
ATOM 1483 C C . LYS B 1 15 ? 7.723 0.954 6.324 1 95.81 15 LYS B C 1
ATOM 1485 O O . LYS B 1 15 ? 7.93 0.764 5.125 1 95.81 15 LYS B O 1
ATOM 1490 N N . GLN B 1 16 ? 7.73 0.042 7.258 1 95.81 16 GLN B N 1
ATOM 1491 C CA . GLN B 1 16 ? 8.062 -1.334 6.906 1 95.81 16 GLN B CA 1
ATOM 1492 C C . GLN B 1 16 ? 6.867 -2.049 6.285 1 95.81 16 GLN B C 1
ATOM 1494 O O . GLN B 1 16 ? 7.031 -2.959 5.473 1 95.81 16 GLN B O 1
ATOM 1499 N N . ASN B 1 17 ? 5.648 -1.645 6.582 1 97.81 17 ASN B N 1
ATOM 1500 C CA . ASN B 1 17 ? 4.492 -2.494 6.32 1 97.81 17 ASN B CA 1
ATOM 1501 C C . ASN B 1 17 ? 3.553 -1.861 5.301 1 97.81 17 ASN B C 1
ATOM 1503 O O . ASN B 1 17 ? 2.475 -2.393 5.027 1 97.81 17 ASN B O 1
ATOM 1507 N N . VAL B 1 18 ? 3.912 -0.748 4.797 1 98.56 18 VAL B N 1
ATOM 1508 C CA . VAL B 1 18 ? 3.246 -0.151 3.643 1 98.56 18 VAL B CA 1
ATOM 1509 C C . VAL B 1 18 ? 4.164 -0.215 2.424 1 98.56 18 VAL B C 1
ATOM 1511 O O . VAL B 1 18 ? 5.367 0.036 2.531 1 98.56 18 VAL B O 1
ATOM 1514 N N . PRO B 1 19 ? 3.566 -0.594 1.276 1 98.5 19 PRO B N 1
ATOM 1515 C CA . PRO B 1 19 ? 4.43 -0.698 0.099 1 98.5 19 PRO B CA 1
ATOM 1516 C C . PRO B 1 19 ? 5.207 0.587 -0.178 1 98.5 19 PRO B C 1
ATOM 1518 O O . PRO B 1 19 ? 4.641 1.681 -0.118 1 98.5 19 PRO B O 1
ATOM 1521 N N . SER B 1 20 ? 6.484 0.443 -0.465 1 98.31 20 SER B N 1
ATOM 1522 C CA . SER B 1 20 ? 7.383 1.584 -0.601 1 98.31 20 SER B CA 1
ATOM 1523 C C . SER B 1 20 ? 7.008 2.441 -1.806 1 98.31 20 SER B C 1
ATOM 1525 O O . SER B 1 20 ? 7.336 3.629 -1.854 1 98.31 20 SER B O 1
ATOM 1527 N N . ASP B 1 21 ? 6.355 1.806 -2.791 1 97.94 21 ASP B N 1
ATOM 1528 C CA . ASP B 1 21 ? 6.012 2.553 -3.996 1 97.94 21 ASP B CA 1
ATOM 1529 C C . ASP B 1 21 ? 4.566 3.041 -3.943 1 97.94 21 ASP B C 1
ATOM 1531 O O . ASP B 1 21 ? 4.016 3.482 -4.957 1 97.94 21 ASP B O 1
ATOM 1535 N N . TYR B 1 22 ? 3.971 2.951 -2.799 1 98.62 22 TYR B N 1
ATOM 1536 C CA . TYR B 1 22 ? 2.609 3.441 -2.625 1 98.62 22 TYR B CA 1
ATOM 1537 C C . TYR B 1 22 ? 2.594 4.953 -2.424 1 98.62 22 TYR B C 1
ATOM 1539 O O . TYR B 1 22 ? 3.262 5.473 -1.525 1 98.62 22 TYR B O 1
ATOM 1547 N N . GLU B 1 23 ? 1.824 5.637 -3.248 1 98.19 23 GLU B N 1
ATOM 1548 C CA . GLU B 1 23 ? 1.744 7.094 -3.18 1 98.19 23 GLU B CA 1
ATOM 1549 C C . GLU B 1 23 ? 0.561 7.543 -2.328 1 98.19 23 GLU B C 1
ATOM 1551 O O . GLU B 1 23 ? -0.571 7.105 -2.551 1 98.19 23 GLU B O 1
ATOM 1556 N N . ILE B 1 24 ? 0.801 8.406 -1.432 1 98.62 24 ILE B N 1
ATOM 1557 C CA . ILE B 1 24 ? -0.221 8.914 -0.523 1 98.62 24 ILE B CA 1
ATOM 1558 C C . ILE B 1 24 ? -0.434 10.406 -0.771 1 98.62 24 ILE B C 1
ATOM 1560 O O . ILE B 1 24 ? 0.494 11.203 -0.624 1 98.62 24 ILE B O 1
ATOM 1564 N N . PRO B 1 25 ? -1.598 10.766 -1.119 1 98.31 25 PRO B N 1
ATOM 1565 C CA . PRO B 1 25 ? -1.873 12.188 -1.361 1 98.31 25 PRO B CA 1
ATOM 1566 C C . PRO B 1 25 ? -1.914 13.008 -0.075 1 98.31 25 PRO B C 1
ATOM 1568 O O . PRO B 1 25 ? -2.471 12.555 0.931 1 98.31 25 PRO B O 1
ATOM 1571 N N . VAL B 1 26 ? -1.344 14.188 -0.17 1 98.44 26 VAL B N 1
ATOM 1572 C CA . VAL B 1 26 ? -1.386 15.117 0.958 1 98.44 26 VAL B CA 1
ATOM 1573 C C . VAL B 1 26 ? -1.267 16.547 0.453 1 98.44 26 VAL B C 1
ATOM 1575 O O . VAL B 1 26 ? -0.5 16.828 -0.473 1 98.44 26 VAL B O 1
ATOM 1578 N N . SER B 1 27 ? -2.117 17.391 0.971 1 98 27 SER B N 1
ATOM 1579 C CA . SER B 1 27 ? -2.008 18.828 0.754 1 98 27 SER B CA 1
ATOM 1580 C C . SER B 1 27 ? -1.106 19.484 1.799 1 98 27 SER B C 1
ATOM 1582 O O . SER B 1 27 ? -1.221 19.188 2.992 1 98 27 SER B O 1
ATOM 1584 N N . SER B 1 28 ? -0.161 20.328 1.299 1 97.88 28 SER B N 1
ATOM 1585 C CA . SER B 1 28 ? 0.729 20.953 2.275 1 97.88 28 SER B CA 1
ATOM 1586 C C . SER B 1 28 ? 1.333 22.234 1.734 1 97.88 28 SER B C 1
ATOM 1588 O O . SER B 1 28 ? 1.273 22.5 0.532 1 97.88 28 SER B O 1
ATOM 1590 N N . ILE B 1 29 ? 1.794 23.047 2.658 1 97.06 29 ILE B N 1
ATOM 1591 C CA . ILE B 1 29 ? 2.566 24.25 2.365 1 97.06 29 ILE B CA 1
ATOM 1592 C C . ILE B 1 29 ? 4.027 24.031 2.748 1 97.06 29 ILE B C 1
ATOM 1594 O O . ILE B 1 29 ? 4.328 23.625 3.873 1 97.06 29 ILE B O 1
ATOM 1598 N N . PRO B 1 30 ? 4.93 24.359 1.862 1 95.31 30 PRO B N 1
ATOM 1599 C CA . PRO B 1 30 ? 6.348 24.172 2.188 1 95.31 30 PRO B CA 1
ATOM 1600 C C . PRO B 1 30 ? 6.832 25.141 3.273 1 95.31 30 PRO B C 1
ATOM 1602 O O . PRO B 1 30 ? 6.254 26.203 3.461 1 95.31 30 PRO B O 1
ATOM 1605 N N . LYS B 1 31 ? 7.898 24.656 3.863 1 92.69 31 LYS B N 1
ATOM 1606 C CA . LYS B 1 31 ? 8.453 25.406 4.98 1 92.69 31 LYS B CA 1
ATOM 1607 C C . LYS B 1 31 ? 8.875 26.812 4.543 1 92.69 31 LYS B C 1
ATOM 1609 O O . LYS B 1 31 ? 8.688 27.781 5.281 1 92.69 31 LYS B O 1
ATOM 1614 N N . ASP B 1 32 ? 9.383 26.953 3.377 1 92.12 32 ASP B N 1
ATOM 1615 C CA . ASP B 1 32 ? 9.914 28.219 2.912 1 92.12 32 ASP B CA 1
ATOM 1616 C C . ASP B 1 32 ? 8.781 29.219 2.664 1 92.12 32 ASP B C 1
ATOM 1618 O O . ASP B 1 32 ? 8.992 30.438 2.729 1 92.12 32 ASP B O 1
ATOM 1622 N N . VAL B 1 33 ? 7.664 28.75 2.486 1 94 33 VAL B N 1
ATOM 1623 C CA . VAL B 1 33 ? 6.508 29.609 2.244 1 94 33 VAL B CA 1
ATOM 1624 C C . VAL B 1 33 ? 5.793 29.891 3.561 1 94 33 VAL B C 1
ATOM 1626 O O . VAL B 1 33 ? 5.453 31.031 3.855 1 94 33 VAL B O 1
ATOM 1629 N N . ALA B 1 34 ? 5.672 28.938 4.422 1 93.69 34 ALA B N 1
ATOM 1630 C CA . ALA B 1 34 ? 4.879 29.031 5.645 1 93.69 34 ALA B CA 1
ATOM 1631 C C . ALA B 1 34 ? 5.668 29.688 6.77 1 93.69 34 ALA B C 1
ATOM 1633 O O . ALA B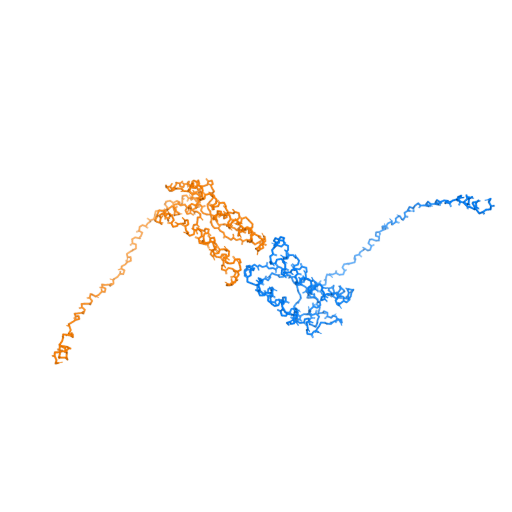 1 34 ? 5.09 30.297 7.664 1 93.69 34 ALA B O 1
ATOM 1634 N N . GLY B 1 35 ? 7.023 29.562 6.691 1 88.94 35 GLY B N 1
ATOM 1635 C CA . GLY B 1 35 ? 7.844 30.109 7.758 1 88.94 35 GLY B CA 1
ATOM 1636 C C . GLY B 1 35 ? 7.543 29.5 9.117 1 88.94 35 GLY B C 1
ATOM 1637 O O . GLY B 1 35 ? 7.535 28.266 9.266 1 88.94 35 GLY B O 1
ATOM 1638 N N . THR B 1 36 ? 7.258 30.344 10.117 1 87.81 36 THR B N 1
ATOM 1639 C CA . THR B 1 36 ? 7.043 29.891 11.492 1 87.81 36 THR B CA 1
ATOM 1640 C C . THR B 1 36 ? 5.664 29.25 11.641 1 87.81 36 THR B C 1
ATOM 1642 O O . THR B 1 36 ? 5.379 28.609 12.648 1 87.81 36 THR B O 1
ATOM 1645 N N . CYS B 1 37 ? 4.867 29.406 10.633 1 92.69 37 CYS B N 1
ATOM 1646 C CA . CYS B 1 37 ? 3.506 28.891 10.727 1 92.69 37 CYS B CA 1
ATOM 1647 C C . CYS B 1 37 ? 3.396 27.516 10.078 1 92.69 37 CYS B C 1
ATOM 1649 O O . CYS B 1 37 ? 2.295 26.984 9.906 1 92.69 37 CYS B O 1
ATOM 1651 N N . TRP B 1 38 ? 4.516 26.969 9.711 1 94.75 38 TRP B N 1
ATOM 1652 C CA . TRP B 1 38 ? 4.547 25.734 8.93 1 94.75 38 TRP B CA 1
ATOM 1653 C C . TRP B 1 38 ? 3.75 24.625 9.617 1 94.75 38 TRP B C 1
ATOM 1655 O O . TRP B 1 38 ? 2.941 23.953 8.984 1 94.75 38 TRP B O 1
ATOM 1665 N N . VAL B 1 39 ? 3.906 24.438 10.852 1 92.69 39 VAL B N 1
ATOM 1666 C CA . VAL B 1 39 ? 3.242 23.359 11.57 1 92.69 39 VAL B CA 1
ATOM 1667 C C . VAL B 1 39 ? 1.737 23.609 11.617 1 92.69 39 VAL B C 1
ATOM 1669 O O . VAL B 1 39 ? 0.946 22.766 11.203 1 92.69 39 VAL B O 1
ATOM 1672 N N . VAL B 1 40 ? 1.406 24.766 12.062 1 92.06 40 VAL B N 1
ATOM 1673 C CA . VAL B 1 40 ? -0 25.062 12.32 1 92.06 40 VAL B CA 1
ATOM 1674 C C . VAL B 1 40 ? -0.786 25.016 11.016 1 92.06 40 VAL B C 1
ATOM 1676 O O . VAL B 1 40 ? -1.947 24.609 10.992 1 92.06 40 VAL B O 1
ATOM 1679 N N . LEU B 1 41 ? -0.179 25.375 9.938 1 95.25 41 LEU B N 1
ATOM 1680 C CA . LEU B 1 41 ? -0.863 25.438 8.648 1 95.25 41 LEU B CA 1
ATOM 1681 C C . LEU B 1 41 ? -1.011 24.047 8.039 1 95.25 41 LEU B C 1
ATOM 1683 O O . LEU B 1 41 ? -1.812 23.844 7.121 1 95.25 41 LEU B O 1
ATOM 1687 N N . ASN B 1 42 ? -0.218 23.109 8.492 1 96.44 42 ASN B N 1
ATOM 1688 C CA . ASN B 1 42 ? -0.195 21.812 7.824 1 96.44 42 ASN B CA 1
ATOM 1689 C C . ASN B 1 42 ? -0.79 20.719 8.703 1 96.44 42 ASN B C 1
ATOM 1691 O O . ASN B 1 42 ? -1.012 19.594 8.242 1 96.44 42 ASN B O 1
ATOM 1695 N N . ILE B 1 43 ? -1.192 20.953 9.898 1 94.75 43 ILE B N 1
ATOM 1696 C CA . ILE B 1 43 ? -1.675 19.953 10.844 1 94.75 43 ILE B CA 1
ATOM 1697 C C . ILE B 1 43 ? -3.016 19.406 10.367 1 94.75 43 ILE B C 1
ATOM 1699 O O . ILE B 1 43 ? -3.188 18.188 10.258 1 94.75 43 ILE B O 1
ATOM 1703 N N . TYR B 1 44 ? -3.934 20.297 10.086 1 95.75 44 TYR B N 1
ATOM 1704 C CA . TYR B 1 44 ? -5.273 19.844 9.742 1 95.75 44 TYR B CA 1
ATOM 1705 C C . TYR B 1 44 ? -5.27 19.078 8.422 1 95.75 44 TYR B C 1
ATOM 1707 O O . TYR B 1 44 ? -5.801 17.969 8.336 1 95.75 44 TYR B O 1
ATOM 1715 N N . PRO B 1 45 ? -4.609 19.609 7.332 1 97.88 45 PRO B N 1
ATOM 1716 C CA . PRO B 1 45 ? -4.559 18.844 6.086 1 97.88 45 PRO B CA 1
ATOM 1717 C C . PRO B 1 45 ? -3.895 17.469 6.254 1 97.88 45 PRO B C 1
ATOM 1719 O O . PRO B 1 45 ? -4.332 16.484 5.648 1 97.88 45 PRO B O 1
ATOM 1722 N N . LEU B 1 46 ? -2.893 17.438 7.027 1 98 46 LEU B N 1
ATOM 1723 C CA . LEU B 1 46 ? -2.221 16.156 7.27 1 98 46 LEU B CA 1
ATOM 1724 C C . LEU B 1 46 ? -3.135 15.195 8.016 1 98 46 LEU B C 1
ATOM 1726 O O . LEU B 1 46 ? -3.168 14.008 7.707 1 98 46 LEU B O 1
ATOM 1730 N N . GLU B 1 47 ? -3.834 15.688 9.031 1 97.81 47 GLU B N 1
ATOM 1731 C CA . GLU B 1 47 ? -4.812 14.875 9.75 1 97.81 47 GLU B CA 1
ATOM 1732 C C . GLU B 1 47 ? -5.836 14.266 8.797 1 97.81 47 GLU B C 1
ATOM 1734 O O . GLU B 1 47 ? -6.137 13.078 8.875 1 97.81 47 GLU B O 1
ATOM 1739 N N . GLN B 1 48 ? -6.355 15.086 7.91 1 98.25 48 GLN B N 1
ATOM 1740 C CA . GLN B 1 48 ? -7.328 14.609 6.93 1 98.25 48 GLN B CA 1
ATOM 1741 C C . GLN B 1 48 ? -6.707 13.562 6.004 1 98.25 48 GLN B C 1
ATOM 1743 O O . GLN B 1 48 ? -7.355 12.57 5.664 1 98.25 48 GLN B O 1
ATOM 1748 N N . SER B 1 49 ? -5.508 13.812 5.547 1 98.75 49 SER B N 1
ATOM 1749 C CA . SER B 1 49 ? -4.797 12.844 4.719 1 98.75 49 SER B CA 1
ATOM 1750 C C . SER B 1 49 ? -4.656 11.5 5.43 1 98.75 49 SER B C 1
ATOM 1752 O O . SER B 1 49 ? -4.875 10.445 4.832 1 98.75 49 SER B O 1
ATOM 1754 N N . LEU B 1 50 ? -4.34 11.539 6.691 1 98.44 50 LEU B N 1
ATOM 1755 C CA . LEU B 1 50 ? -4.18 10.32 7.48 1 98.44 50 LEU B CA 1
ATOM 1756 C C . LEU B 1 50 ? -5.512 9.594 7.645 1 98.44 50 LEU B C 1
ATOM 1758 O O . LEU B 1 50 ? -5.559 8.367 7.648 1 98.44 50 LEU B O 1
ATOM 1762 N N . ARG B 1 51 ? -6.547 10.359 7.781 1 98.5 51 ARG B N 1
ATOM 1763 C CA . ARG B 1 51 ? -7.867 9.734 7.867 1 98.5 51 ARG B CA 1
ATOM 1764 C C . ARG B 1 51 ? -8.195 8.977 6.586 1 98.5 51 ARG B C 1
ATOM 1766 O O . ARG B 1 51 ? -8.711 7.855 6.641 1 98.5 51 ARG B O 1
ATOM 1773 N N . ASN B 1 52 ? -7.883 9.609 5.508 1 98.56 52 ASN B N 1
ATOM 1774 C CA . ASN B 1 52 ? -8.094 8.938 4.23 1 98.56 52 ASN B CA 1
ATOM 1775 C C . ASN B 1 52 ? -7.227 7.684 4.105 1 98.56 52 ASN B C 1
ATOM 1777 O O . ASN B 1 52 ? -7.691 6.645 3.641 1 98.56 52 ASN B O 1
ATOM 1781 N N . LEU B 1 53 ? -6.012 7.809 4.465 1 98.69 53 LEU B N 1
ATOM 1782 C CA . LEU B 1 53 ? -5.109 6.66 4.418 1 98.69 53 LEU B CA 1
ATOM 1783 C C . LEU B 1 53 ? -5.637 5.52 5.281 1 98.69 53 LEU B C 1
ATOM 1785 O O . LEU B 1 53 ? -5.633 4.359 4.855 1 98.69 53 LEU B O 1
ATOM 1789 N N . ALA B 1 54 ? -6.062 5.828 6.52 1 98.44 54 ALA B N 1
ATOM 1790 C CA . ALA B 1 54 ? -6.605 4.812 7.418 1 98.44 54 ALA B CA 1
ATOM 1791 C C . ALA B 1 54 ? -7.762 4.062 6.766 1 98.44 54 ALA B C 1
ATOM 1793 O O . ALA B 1 54 ? -7.91 2.852 6.953 1 98.44 54 ALA B O 1
ATOM 1794 N N . GLY B 1 55 ? -8.492 4.727 5.988 1 98.44 55 GLY B N 1
ATOM 1795 C CA . GLY B 1 55 ? -9.656 4.145 5.34 1 98.44 55 GLY B CA 1
ATOM 1796 C C . GLY B 1 55 ? -9.297 3.143 4.262 1 98.44 55 GLY B C 1
ATOM 1797 O O . GLY B 1 55 ? -10.156 2.402 3.781 1 98.44 55 GLY B O 1
ATOM 1798 N N . MET B 1 56 ? -8.055 3.146 3.896 1 98.5 56 MET B N 1
ATOM 1799 C CA . MET B 1 56 ? -7.617 2.223 2.854 1 98.5 56 MET B CA 1
ATOM 1800 C C . MET B 1 56 ? -7.309 0.849 3.439 1 98.5 56 MET B C 1
ATOM 1802 O O . MET B 1 56 ? -7.078 -0.109 2.699 1 98.5 56 MET B O 1
ATOM 1806 N N . PHE B 1 57 ? -7.289 0.708 4.746 1 98.44 57 PHE B N 1
ATOM 1807 C CA . PHE B 1 57 ? -6.988 -0.549 5.422 1 98.44 57 PHE B CA 1
ATOM 1808 C C . PHE B 1 57 ? -8.25 -1.155 6.027 1 98.44 57 PHE B C 1
ATOM 1810 O O . PHE B 1 57 ? -9.234 -0.45 6.258 1 98.44 57 PHE B O 1
ATOM 1817 N N . GLY B 1 58 ? -8.18 -2.414 6.289 1 96.69 58 GLY B N 1
ATOM 1818 C CA . GLY B 1 58 ? -9.297 -3.096 6.922 1 96.69 58 GLY B CA 1
ATOM 1819 C C . GLY B 1 58 ? -9.555 -2.635 8.344 1 96.69 58 GLY B C 1
ATOM 1820 O O . GLY B 1 58 ? -8.727 -1.942 8.938 1 96.69 58 GLY B O 1
ATOM 1821 N N . ALA B 1 59 ? -10.68 -3.055 8.891 1 93.69 59 ALA B N 1
ATOM 1822 C CA . ALA B 1 59 ? -11.141 -2.566 10.188 1 93.69 59 ALA B CA 1
ATOM 1823 C C . ALA B 1 59 ? -10.25 -3.076 11.312 1 93.69 59 ALA B C 1
ATOM 1825 O O . ALA B 1 59 ? -10.07 -2.398 12.328 1 93.69 59 ALA B O 1
ATOM 1826 N N . VAL B 1 60 ? -9.672 -4.219 11.156 1 93.62 60 VAL B N 1
ATOM 1827 C CA . VAL B 1 60 ? -8.883 -4.801 12.234 1 93.62 60 VAL B CA 1
ATOM 1828 C C . VAL B 1 60 ? -7.395 -4.711 11.898 1 93.62 60 VAL B C 1
ATOM 1830 O O . VAL B 1 60 ? -6.578 -5.422 12.492 1 93.62 60 VAL B O 1
ATOM 1833 N N . SER B 1 61 ? -6.949 -3.914 10.922 1 96.38 61 SER B N 1
ATOM 1834 C CA . SER B 1 61 ? -5.578 -3.744 10.461 1 96.38 61 SER B CA 1
ATOM 1835 C C . SER B 1 61 ? -4.703 -3.105 11.531 1 96.38 61 SER B C 1
ATOM 1837 O O . SER B 1 61 ? -5.094 -2.107 12.148 1 96.38 61 SER B O 1
ATOM 1839 N N . SER B 1 62 ? -3.559 -3.66 11.727 1 94.81 62 SER B N 1
ATOM 1840 C CA . SER B 1 62 ? -2.586 -3.041 12.625 1 94.81 62 SER B CA 1
ATOM 1841 C C . SER B 1 62 ? -2.1 -1.704 12.078 1 94.81 62 SER B C 1
ATOM 1843 O O . SER B 1 62 ? -1.824 -0.776 12.836 1 94.81 62 SER B O 1
ATOM 1845 N N . ASN B 1 63 ? -1.981 -1.66 10.766 1 96.88 63 ASN B N 1
ATOM 1846 C CA . ASN B 1 63 ? -1.596 -0.393 10.148 1 96.88 63 ASN B CA 1
ATOM 1847 C C . ASN B 1 63 ? -2.623 0.7 10.43 1 96.88 63 ASN B C 1
ATOM 1849 O O . ASN B 1 63 ? -2.262 1.826 10.773 1 96.88 63 ASN B O 1
ATOM 1853 N N . ARG B 1 64 ? -3.9 0.342 10.367 1 97.38 64 ARG B N 1
ATOM 1854 C CA . ARG B 1 64 ? -4.957 1.306 10.664 1 97.38 64 ARG B CA 1
ATOM 1855 C C . ARG B 1 64 ? -4.871 1.78 12.109 1 97.38 64 ARG B C 1
ATOM 1857 O O . ARG B 1 64 ? -5.035 2.971 12.391 1 97.38 64 ARG B O 1
ATOM 1864 N N . GLU B 1 65 ? -4.633 0.87 12.977 1 95.5 65 GLU B N 1
ATOM 1865 C CA . GLU B 1 65 ? -4.5 1.207 14.391 1 95.5 65 GLU B CA 1
ATOM 1866 C C . GLU B 1 65 ? -3.352 2.184 14.617 1 95.5 65 GLU B C 1
ATOM 1868 O O . GLU B 1 65 ? -3.5 3.164 15.352 1 95.5 65 GLU B O 1
ATOM 1873 N N . GLN B 1 66 ? -2.252 1.872 14.031 1 95.75 66 GLN B N 1
ATOM 1874 C CA . GLN B 1 66 ? -1.087 2.736 14.188 1 95.75 66 GLN B CA 1
ATOM 1875 C C . GLN B 1 66 ? -1.339 4.117 13.586 1 95.75 66 GLN B C 1
ATOM 1877 O O . GLN B 1 66 ? -0.946 5.133 14.164 1 95.75 66 GLN B O 1
ATOM 1882 N N . ILE B 1 67 ? -1.98 4.195 12.461 1 96.94 67 ILE B N 1
ATOM 1883 C CA . ILE B 1 67 ? -2.309 5.465 11.82 1 96.94 67 ILE B CA 1
ATOM 1884 C C . ILE B 1 67 ? -3.244 6.27 12.719 1 96.94 67 ILE B C 1
ATOM 1886 O O . ILE B 1 67 ? -3.111 7.492 12.82 1 96.94 67 ILE B O 1
ATOM 1890 N N . SER B 1 68 ? -4.18 5.578 13.398 1 95.38 68 SER B N 1
ATOM 1891 C CA . SER B 1 68 ? -5.141 6.246 14.273 1 95.38 68 SER B CA 1
ATOM 1892 C C . SER B 1 68 ? -4.441 6.961 15.422 1 95.38 68 SER B C 1
ATOM 1894 O O . SER B 1 68 ? -4.906 8 15.891 1 95.38 68 SER B O 1
ATOM 1896 N N . VAL B 1 69 ? -3.371 6.426 15.891 1 93.69 69 VAL B N 1
ATOM 1897 C CA . VAL B 1 69 ? -2.584 7.07 16.938 1 93.69 69 VAL B CA 1
ATOM 1898 C C . VAL B 1 69 ? -2.076 8.422 16.438 1 93.69 69 VAL B C 1
ATOM 1900 O O . VAL B 1 69 ? -2.17 9.43 17.156 1 93.69 69 VAL B O 1
ATOM 1903 N N . PHE B 1 70 ? -1.627 8.508 15.211 1 94.56 70 PHE B N 1
ATOM 1904 C CA . PHE B 1 70 ? -1.101 9.758 14.664 1 94.56 70 PHE B CA 1
ATOM 1905 C C . PHE B 1 70 ? -2.227 10.75 14.398 1 94.56 70 PHE B C 1
ATOM 1907 O O . PHE B 1 70 ? -2.045 11.961 14.562 1 94.56 70 PHE B O 1
ATOM 1914 N N . ILE B 1 71 ? -3.361 10.219 14 1 96.06 71 ILE B N 1
ATOM 1915 C CA . ILE B 1 71 ? -4.52 11.094 13.844 1 96.06 71 ILE B CA 1
ATOM 1916 C C . ILE B 1 71 ? -4.848 11.758 15.18 1 96.06 71 ILE B C 1
ATOM 1918 O O . ILE B 1 71 ? -5.055 12.969 15.234 1 96.06 71 ILE B O 1
ATOM 1922 N N . SER B 1 72 ? -4.812 10.961 16.219 1 94.25 72 SER B N 1
ATOM 1923 C CA . SER B 1 72 ? -5.113 11.484 17.547 1 94.25 72 SER B CA 1
ATOM 1924 C C . SER B 1 72 ? -4.074 12.508 17.984 1 94.25 72 SER B C 1
ATOM 1926 O O . SER B 1 72 ? -4.41 13.523 18.594 1 94.25 72 SER B O 1
ATOM 1928 N N . MET B 1 73 ? -2.836 12.289 17.688 1 92.12 73 MET B N 1
ATOM 1929 C CA . MET B 1 73 ? -1.765 13.211 18.031 1 92.12 73 MET B CA 1
ATOM 1930 C C . MET B 1 73 ? -1.934 14.539 17.312 1 92.12 73 MET B C 1
ATOM 1932 O O . MET B 1 73 ? -1.812 15.609 17.922 1 92.12 73 MET B O 1
ATOM 1936 N N . LEU B 1 74 ? -2.219 14.477 16.062 1 93.75 74 LEU B N 1
ATOM 1937 C CA . LEU B 1 74 ? -2.4 15.695 15.281 1 93.75 74 LEU B CA 1
ATOM 1938 C C . LEU B 1 74 ? -3.65 16.453 15.727 1 93.75 74 LEU B C 1
ATOM 1940 O O . LEU B 1 74 ? -3.648 17.672 15.797 1 93.75 74 LEU B O 1
ATOM 1944 N N . LYS B 1 75 ? -4.711 15.672 16 1 94.25 75 LYS B N 1
ATOM 1945 C CA . LYS B 1 75 ? -5.926 16.297 16.531 1 94.25 75 LYS B CA 1
ATOM 1946 C C . LYS B 1 75 ? -5.645 17.031 17.828 1 94.25 75 LYS B C 1
ATOM 1948 O O . LYS B 1 75 ? -6.094 18.172 18.016 1 94.25 75 LYS B O 1
ATOM 1953 N N . SER B 1 76 ? -4.949 16.406 18.703 1 91.75 76 SER B N 1
ATOM 1954 C CA . SER B 1 76 ? -4.582 17.031 19.969 1 91.75 76 SER B CA 1
ATOM 1955 C C . SER B 1 76 ? -3.771 18.297 19.734 1 91.75 76 SER B C 1
ATOM 1957 O O . SER B 1 76 ? -3.992 19.312 20.406 1 91.75 76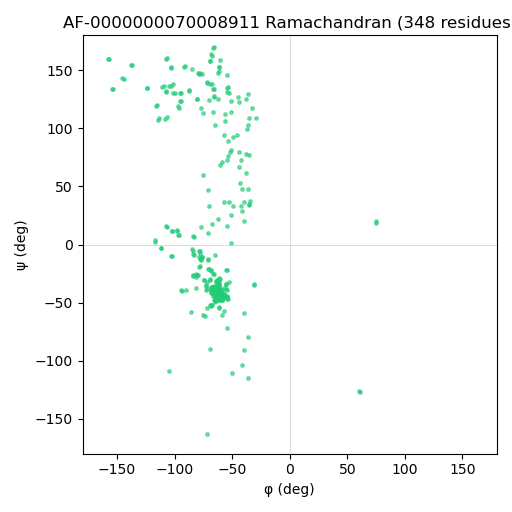 SER B O 1
ATOM 1959 N N . LEU B 1 77 ? -2.822 18.234 18.859 1 89.75 77 LEU B N 1
ATOM 1960 C CA . LEU B 1 77 ? -2.02 19.406 18.516 1 89.75 77 LEU B CA 1
ATOM 1961 C C . LEU B 1 77 ? -2.893 20.516 17.938 1 89.75 77 LEU B C 1
ATOM 1963 O O . LEU B 1 77 ? -2.738 21.688 18.297 1 89.75 77 LEU B O 1
ATOM 1967 N N . ARG B 1 78 ? -3.811 20.172 17.078 1 92.06 78 ARG B N 1
ATOM 1968 C CA . ARG B 1 78 ? -4.711 21.156 16.469 1 92.06 78 ARG B CA 1
ATOM 1969 C C . ARG B 1 78 ? -5.559 21.844 17.531 1 92.06 78 ARG B C 1
ATOM 1971 O O . ARG B 1 78 ? -5.785 23.062 17.453 1 92.06 78 ARG B O 1
ATOM 1978 N N . PHE B 1 79 ? -5.945 21.188 18.578 1 90.81 79 PHE B N 1
ATOM 1979 C CA . PHE B 1 79 ? -6.84 21.703 19.609 1 90.81 79 PHE B CA 1
ATOM 1980 C C . PHE B 1 79 ? -6.098 22.641 20.547 1 90.81 79 PHE B C 1
ATOM 1982 O O . PHE B 1 79 ? -6.719 23.344 21.344 1 90.81 79 PHE B O 1
ATOM 1989 N N . THR B 1 80 ? -4.781 22.625 20.438 1 87.5 80 THR B N 1
ATOM 1990 C CA . THR B 1 80 ? -4.031 23.578 21.266 1 87.5 80 THR B CA 1
ATOM 1991 C C . THR B 1 80 ? -4.105 24.984 20.672 1 87.5 80 THR B C 1
ATOM 1993 O O . THR B 1 80 ? -3.766 25.969 21.344 1 87.5 80 THR B O 1
ATOM 1996 N N . PHE B 1 81 ? -4.57 25.047 19.453 1 85.56 81 PHE B N 1
ATOM 1997 C CA . PHE B 1 81 ? -4.707 26.344 18.797 1 85.56 81 PHE B CA 1
ATOM 1998 C C . PHE B 1 81 ? -6.164 26.797 18.797 1 85.56 81 PHE B C 1
ATOM 2000 O O . PHE B 1 81 ? -7.074 25.953 18.797 1 85.56 81 PHE B O 1
ATOM 2007 N N . ASN B 1 82 ? -6.305 28.141 18.781 1 87.31 82 ASN B N 1
ATOM 2008 C CA . ASN B 1 82 ? -7.652 28.672 18.609 1 87.31 82 ASN B CA 1
ATOM 2009 C C . ASN B 1 82 ? -8.211 28.328 17.234 1 87.31 82 ASN B C 1
ATOM 2011 O O . ASN B 1 82 ? -7.578 28.609 16.219 1 87.31 82 ASN B O 1
ATOM 2015 N N . HIS B 1 83 ? -9.383 27.75 17.172 1 88.56 83 HIS B N 1
ATOM 2016 C CA . HIS B 1 83 ? -9.984 27.25 15.938 1 88.56 83 HIS B CA 1
ATOM 2017 C C . HIS B 1 83 ? -10.227 28.359 14.938 1 88.56 83 HIS B C 1
ATOM 2019 O O . HIS B 1 83 ? -9.914 28.219 13.75 1 88.56 83 HIS B O 1
ATOM 2025 N N . GLU B 1 84 ? -10.719 29.5 15.461 1 90.12 84 GLU B N 1
ATOM 2026 C CA . GLU B 1 84 ? -11.031 30.625 14.57 1 90.12 84 GLU B CA 1
ATOM 2027 C C . GLU B 1 84 ? -9.766 31.203 13.953 1 90.12 84 GLU B C 1
ATOM 2029 O O . GLU B 1 84 ? -9.734 31.516 12.758 1 90.12 84 GLU B O 1
ATOM 2034 N N . GLU B 1 85 ? -8.766 31.281 14.766 1 89.25 85 GLU B N 1
ATOM 2035 C CA . GLU B 1 85 ? -7.5 31.828 14.281 1 89.25 85 GLU B CA 1
ATOM 2036 C C . GLU B 1 85 ? -6.852 30.891 13.266 1 89.25 85 GLU B C 1
ATOM 2038 O O . GLU B 1 85 ? -6.312 31.344 12.258 1 89.25 85 GLU B O 1
ATOM 2043 N N . LEU B 1 86 ? -6.953 29.656 13.539 1 91.06 86 LEU B N 1
ATOM 2044 C CA . LEU B 1 86 ? -6.383 28.656 12.641 1 91.06 86 LEU B CA 1
ATOM 2045 C C . LEU B 1 86 ? -7.098 28.672 11.297 1 91.06 86 LEU B C 1
ATOM 2047 O O . LEU B 1 86 ? -6.449 28.688 10.242 1 91.06 86 LEU B O 1
ATOM 2051 N N . GLU B 1 87 ? -8.367 28.641 11.281 1 92.31 87 GLU B N 1
ATOM 2052 C CA . GLU B 1 87 ? -9.156 28.656 10.055 1 92.31 87 GLU B CA 1
ATOM 2053 C C . GLU B 1 87 ? -8.852 29.906 9.219 1 92.31 87 GLU B C 1
ATOM 2055 O O . GLU B 1 87 ? -8.734 29.828 7.996 1 92.31 87 GLU B O 1
ATOM 2060 N N . ALA B 1 88 ? -8.797 31 9.922 1 91.81 88 ALA B N 1
ATOM 2061 C CA . ALA B 1 88 ? -8.492 32.25 9.227 1 91.81 88 ALA B CA 1
ATOM 2062 C C . ALA B 1 88 ? -7.109 32.188 8.586 1 91.81 88 ALA B C 1
ATOM 2064 O O . ALA B 1 88 ? -6.93 32.625 7.445 1 91.81 88 ALA B O 1
ATOM 2065 N N . ALA B 1 89 ? -6.184 31.656 9.352 1 92.75 89 ALA B N 1
ATOM 2066 C CA . ALA B 1 89 ? -4.828 31.531 8.82 1 92.75 89 ALA B CA 1
ATOM 2067 C C . ALA B 1 89 ? -4.793 30.625 7.594 1 92.75 89 ALA B C 1
ATOM 2069 O O . ALA B 1 89 ? -4.145 30.938 6.598 1 92.75 89 ALA B O 1
ATOM 2070 N N . MET B 1 90 ? -5.438 29.5 7.621 1 94.62 90 MET B N 1
ATOM 2071 C CA . MET B 1 90 ? -5.453 28.547 6.508 1 94.62 90 MET B CA 1
ATOM 2072 C C . MET B 1 90 ? -6.102 29.172 5.277 1 94.62 90 MET B C 1
ATOM 2074 O O . MET B 1 90 ? -5.656 28.938 4.152 1 94.62 90 MET B O 1
ATOM 2078 N N . GLN B 1 91 ? -7.125 30.031 5.461 1 93.88 91 GLN B N 1
ATOM 2079 C CA . GLN B 1 91 ? -7.777 30.719 4.352 1 93.88 91 GLN B CA 1
ATOM 2080 C C . GLN B 1 91 ? -6.836 31.719 3.695 1 93.88 91 GLN B C 1
ATOM 2082 O O . GLN B 1 91 ? -6.809 31.844 2.471 1 93.88 91 GLN B O 1
ATOM 2087 N N . LEU B 1 92 ? -6.121 32.406 4.562 1 92.69 92 LEU B N 1
ATOM 2088 C CA . LEU B 1 92 ? -5.172 33.406 4.055 1 92.69 92 LEU B CA 1
ATOM 2089 C C . LEU B 1 92 ? -4.113 32.719 3.178 1 92.69 92 LEU B C 1
ATOM 2091 O O . LEU B 1 92 ? -3.625 33.344 2.221 1 92.69 92 LEU B O 1
ATOM 2095 N N . PHE B 1 93 ? -3.861 31.453 3.51 1 95.06 93 PHE B N 1
ATOM 2096 C CA . PHE B 1 93 ? -2.785 30.766 2.811 1 95.06 93 PHE B CA 1
ATOM 2097 C C . PHE B 1 93 ? -3.348 29.828 1.753 1 95.06 93 PHE B C 1
ATOM 2099 O O . PHE B 1 93 ? -2.621 29 1.204 1 95.06 93 PHE B O 1
ATOM 2106 N N . GLN B 1 94 ? -4.543 29.844 1.388 1 95.25 94 GLN B N 1
ATOM 2107 C CA . GLN B 1 94 ? -5.254 28.859 0.573 1 95.25 94 GLN B CA 1
ATOM 2108 C C . GLN B 1 94 ? -4.543 28.641 -0.76 1 95.25 94 GLN B C 1
ATOM 2110 O O . GLN B 1 94 ? -4.418 27.5 -1.219 1 95.25 94 GLN B O 1
ATOM 2115 N N . CYS B 1 95 ? -3.98 29.688 -1.407 1 94.94 95 CYS B N 1
ATOM 2116 C CA . CYS B 1 95 ? -3.393 29.578 -2.738 1 94.94 95 CYS B CA 1
ATOM 2117 C C . CYS B 1 95 ? -2.01 28.953 -2.678 1 94.94 95 CYS B C 1
ATOM 2119 O O . CYS B 1 95 ? -1.411 28.656 -3.713 1 94.94 95 CYS B O 1
ATOM 2121 N N . HIS B 1 96 ? -1.522 28.719 -1.476 1 96.25 96 HIS B N 1
ATOM 2122 C CA . HIS B 1 96 ? -0.158 28.234 -1.335 1 96.25 96 HIS B CA 1
ATOM 2123 C C . HIS B 1 96 ? -0.144 26.734 -1.045 1 96.25 96 HIS B C 1
ATOM 2125 O O . HIS B 1 96 ? 0.917 26.109 -1.051 1 96.25 96 HIS B O 1
ATOM 2131 N N . TYR B 1 97 ? -1.321 26.156 -0.771 1 97.25 97 TYR B N 1
ATOM 2132 C CA . TYR B 1 97 ? -1.387 24.719 -0.58 1 97.25 97 TYR B CA 1
ATOM 2133 C C . TYR B 1 97 ? -1.129 23.984 -1.889 1 97.25 97 TYR B C 1
ATOM 2135 O O . TYR B 1 97 ? -1.653 24.359 -2.938 1 97.25 97 TYR B O 1
ATOM 2143 N N . ARG B 1 98 ? -0.372 22.938 -1.77 1 96.19 98 ARG B N 1
ATOM 2144 C CA . ARG B 1 98 ? -0.056 22.078 -2.904 1 96.19 98 ARG B CA 1
ATOM 2145 C C . ARG B 1 98 ? -0.446 20.625 -2.619 1 96.19 98 ARG B C 1
ATOM 2147 O O . ARG B 1 98 ? -0.201 20.125 -1.523 1 96.19 98 ARG B O 1
ATOM 2154 N N . GLU B 1 99 ? -1.032 20.125 -3.586 1 95.94 99 GLU B N 1
ATOM 2155 C CA . GLU B 1 99 ? -1.365 18.703 -3.477 1 95.94 99 GLU B CA 1
ATOM 2156 C C . GLU B 1 99 ? -0.304 17.828 -4.145 1 95.94 99 GLU B C 1
ATOM 2158 O O . GLU B 1 99 ? 0.037 18.047 -5.309 1 95.94 99 GLU B O 1
ATOM 2163 N N . ARG B 1 100 ? 0.233 16.953 -3.434 1 94.38 100 ARG B N 1
ATOM 2164 C CA . ARG B 1 100 ? 1.238 16.047 -3.977 1 94.38 100 ARG B CA 1
ATOM 2165 C C . ARG B 1 100 ? 1.009 14.625 -3.494 1 94.38 100 ARG B C 1
ATOM 2167 O O . ARG B 1 100 ? 0.386 14.406 -2.451 1 94.38 100 ARG B O 1
ATOM 2174 N N . GLY B 1 101 ? 1.473 13.742 -4.273 1 97 101 GLY B N 1
ATOM 2175 C CA . GLY B 1 101 ? 1.584 12.352 -3.865 1 97 101 GLY B CA 1
ATOM 2176 C C . GLY B 1 101 ? 2.963 11.984 -3.352 1 97 101 GLY B C 1
ATOM 2177 O O . GLY B 1 101 ? 3.947 12.062 -4.09 1 97 101 GLY B O 1
ATOM 2178 N N . LEU B 1 102 ? 2.982 11.602 -2.096 1 97.69 102 LEU B N 1
ATOM 2179 C CA . LEU B 1 102 ? 4.254 11.195 -1.502 1 97.69 102 LEU B CA 1
ATOM 2180 C C . LEU B 1 102 ? 4.344 9.68 -1.392 1 97.69 102 LEU B C 1
ATOM 2182 O O . LEU B 1 102 ? 3.389 9.023 -0.961 1 97.69 102 LEU B O 1
ATOM 2186 N N . MET B 1 103 ? 5.496 9.211 -1.753 1 97.69 103 MET B N 1
ATOM 2187 C CA . MET B 1 103 ? 5.758 7.809 -1.453 1 97.69 103 MET B CA 1
ATOM 2188 C C . MET B 1 103 ? 5.719 7.559 0.051 1 97.69 103 MET B C 1
ATOM 2190 O O . MET B 1 103 ? 6.02 8.453 0.842 1 97.69 103 MET B O 1
ATOM 2194 N N . SER B 1 104 ? 5.379 6.312 0.405 1 97.81 104 SER B N 1
ATOM 2195 C CA . SER B 1 104 ? 5.07 6.008 1.797 1 97.81 104 SER B CA 1
ATOM 2196 C C . SER B 1 104 ? 6.203 6.434 2.725 1 97.81 104 SER B C 1
ATOM 2198 O O . SER B 1 104 ? 5.965 7.059 3.758 1 97.81 104 SER B O 1
ATOM 2200 N N . GLY B 1 105 ? 7.461 6.117 2.32 1 96.44 105 GLY B N 1
ATOM 2201 C CA . GLY B 1 105 ? 8.586 6.508 3.156 1 96.44 105 GLY B CA 1
ATOM 2202 C C . GLY B 1 105 ? 8.664 8 3.396 1 96.44 105 GLY B C 1
ATOM 2203 O O . GLY B 1 105 ? 8.844 8.445 4.531 1 96.44 105 GLY B O 1
ATOM 2204 N N . LEU B 1 106 ? 8.523 8.734 2.389 1 96.62 106 LEU B N 1
ATOM 2205 C CA . LEU B 1 106 ? 8.57 10.188 2.471 1 96.62 106 LEU B CA 1
ATOM 2206 C C . LEU B 1 106 ? 7.379 10.727 3.256 1 96.62 106 LEU B C 1
ATOM 2208 O O . LEU B 1 106 ? 7.516 11.695 4.012 1 96.62 106 LEU B O 1
ATOM 2212 N N . TYR B 1 107 ? 6.297 10.164 3.062 1 98.19 107 TYR B N 1
ATOM 2213 C CA . TYR B 1 107 ? 5.078 10.562 3.762 1 98.19 107 TYR B CA 1
ATOM 2214 C C . TYR B 1 107 ? 5.25 10.43 5.27 1 98.19 107 TYR B C 1
ATOM 2216 O O . TYR B 1 107 ? 4.926 11.359 6.02 1 98.19 107 TYR B O 1
ATOM 2224 N N . PHE B 1 108 ? 5.746 9.367 5.703 1 96.75 108 PHE B N 1
ATOM 2225 C CA . PHE B 1 108 ? 5.891 9.133 7.137 1 96.75 108 PHE B CA 1
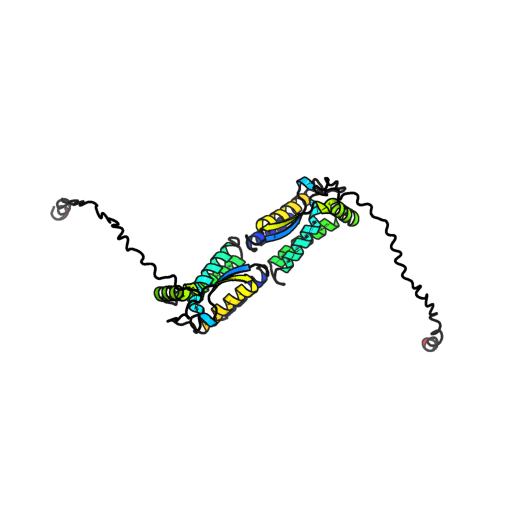ATOM 2226 C C . PHE B 1 108 ? 7.035 9.961 7.707 1 96.75 108 PHE B C 1
ATOM 2228 O O . PHE B 1 108 ? 6.988 10.383 8.867 1 96.75 108 PHE B O 1
ATOM 2235 N N . ASP B 1 109 ? 8.055 10.234 6.895 1 94.81 109 ASP B N 1
ATOM 2236 C CA . ASP B 1 109 ? 9.07 11.195 7.312 1 94.81 109 ASP B CA 1
ATOM 2237 C C . ASP B 1 109 ? 8.461 12.578 7.531 1 94.81 109 ASP B C 1
ATOM 2239 O O . ASP B 1 109 ? 8.852 13.297 8.445 1 94.81 109 ASP B O 1
ATOM 2243 N N . TYR B 1 110 ? 7.602 12.922 6.652 1 95.75 110 TYR B N 1
ATOM 2244 C CA . TYR B 1 110 ? 6.914 14.203 6.762 1 95.75 110 TYR B CA 1
ATOM 2245 C C . TYR B 1 110 ? 6.16 14.312 8.086 1 95.75 110 TYR B C 1
ATOM 2247 O O . TYR B 1 110 ? 6.199 15.344 8.75 1 95.75 110 TYR B O 1
ATOM 2255 N N . ILE B 1 111 ? 5.492 13.25 8.461 1 95.19 111 ILE B N 1
ATOM 2256 C CA . ILE B 1 111 ? 4.781 13.219 9.734 1 95.19 111 ILE B CA 1
ATOM 2257 C C . ILE B 1 111 ? 5.766 13.414 10.883 1 95.19 111 ILE B C 1
ATOM 2259 O O . ILE B 1 111 ? 5.52 14.211 11.797 1 95.19 111 ILE B O 1
ATOM 2263 N N . LYS B 1 112 ? 6.828 12.703 10.766 1 93 112 LYS B N 1
ATOM 2264 C CA . LYS B 1 112 ? 7.871 12.828 11.781 1 93 112 LYS B CA 1
ATOM 2265 C C . LYS B 1 112 ? 8.344 14.273 11.906 1 93 112 LYS B C 1
ATOM 2267 O O . LYS B 1 112 ? 8.523 14.781 13.016 1 93 112 LYS B O 1
ATOM 2272 N N . ASP B 1 113 ? 8.555 14.914 10.836 1 92.38 113 ASP B N 1
ATOM 2273 C CA . ASP B 1 113 ? 9.031 16.297 10.812 1 92.38 113 ASP B CA 1
ATOM 2274 C C . ASP B 1 113 ? 8.031 17.234 11.477 1 92.38 113 ASP B C 1
ATOM 2276 O O . ASP B 1 113 ? 8.422 18.109 12.25 1 92.38 113 ASP B O 1
ATOM 2280 N N . ILE B 1 114 ? 6.805 17.078 11.141 1 92.88 114 ILE B N 1
ATOM 2281 C CA . ILE B 1 114 ? 5.762 17.938 11.695 1 92.88 114 ILE B CA 1
ATOM 2282 C C . ILE B 1 114 ? 5.703 17.75 13.211 1 92.88 114 ILE B C 1
ATOM 2284 O O . ILE B 1 114 ? 5.672 18.734 13.961 1 92.88 114 ILE B O 1
ATOM 2288 N N . LEU B 1 115 ? 5.73 16.562 13.68 1 90.56 115 LEU B N 1
ATOM 2289 C CA . LEU B 1 115 ? 5.637 16.266 15.102 1 90.56 115 LEU B CA 1
ATOM 2290 C C . LEU B 1 115 ? 6.871 16.766 15.844 1 90.56 115 LEU B C 1
ATOM 2292 O O . LEU B 1 115 ? 6.762 17.297 16.953 1 90.56 115 LEU B O 1
ATOM 2296 N N . HIS B 1 116 ? 8.023 16.578 15.219 1 89.38 116 HIS B N 1
ATOM 2297 C CA . HIS B 1 116 ? 9.258 17.094 15.82 1 89.38 116 HIS B CA 1
ATOM 2298 C C . HIS B 1 116 ? 9.227 18.609 15.938 1 89.38 116 HIS B C 1
ATOM 2300 O O . HIS B 1 116 ? 9.57 19.156 16.984 1 89.38 116 HIS B O 1
ATOM 2306 N N . ALA B 1 117 ? 8.859 19.266 14.906 1 88.94 117 ALA B N 1
ATOM 2307 C CA . ALA B 1 117 ? 8.781 20.719 14.914 1 88.94 117 ALA B CA 1
ATOM 2308 C C . ALA B 1 117 ? 7.758 21.219 15.938 1 88.94 117 ALA B C 1
ATOM 2310 O O . ALA B 1 117 ? 7.977 22.219 16.609 1 88.94 117 ALA B O 1
ATOM 2311 N N . ALA B 1 118 ? 6.691 20.547 16.047 1 88.19 118 ALA B N 1
ATOM 2312 C CA . ALA B 1 118 ? 5.664 20.906 17.016 1 88.19 118 ALA B CA 1
ATOM 2313 C C . ALA B 1 118 ? 6.199 20.812 18.438 1 88.19 118 ALA B C 1
ATOM 2315 O O . ALA B 1 118 ? 5.859 21.625 19.297 1 88.19 118 ALA B O 1
ATOM 2316 N N . SER B 1 119 ? 6.957 19.828 18.688 1 85.12 119 SER B N 1
ATOM 2317 C CA . SER B 1 119 ? 7.48 19.609 20.031 1 85.12 119 SER B CA 1
ATOM 2318 C C . SER B 1 119 ? 8.469 20.688 20.422 1 85.12 119 SER B C 1
ATOM 2320 O O . SER B 1 119 ? 8.727 20.906 21.609 1 85.12 119 SER B O 1
ATOM 2322 N N . GLN B 1 120 ? 9.039 21.359 19.406 1 84.06 120 GLN B N 1
ATOM 2323 C CA . GLN B 1 120 ? 9.992 22.422 19.688 1 84.06 120 GLN B CA 1
ATOM 2324 C C . GLN B 1 120 ? 9.281 23.75 19.938 1 84.06 120 GLN B C 1
ATOM 2326 O O . GLN B 1 120 ? 9.914 24.719 20.344 1 84.06 120 GLN B O 1
ATOM 2331 N N . GLY B 1 121 ? 8.031 23.875 19.828 1 75.56 121 GLY B N 1
ATOM 2332 C CA . GLY B 1 121 ? 7.289 25.094 20.109 1 75.56 121 GLY B CA 1
ATOM 2333 C C . GLY B 1 121 ? 7.449 26.156 19.031 1 75.56 121 GLY B C 1
ATOM 2334 O O . GLY B 1 121 ? 7.297 27.344 19.297 1 75.56 121 GLY B O 1
ATOM 2335 N N . THR B 1 122 ? 7.848 25.844 17.906 1 63.81 122 THR B N 1
ATOM 2336 C CA . THR B 1 122 ? 8.156 26.828 16.875 1 63.81 122 THR B CA 1
ATOM 2337 C C . THR B 1 122 ? 6.891 27.266 16.141 1 63.81 122 THR B C 1
ATOM 2339 O O . THR B 1 122 ? 6.957 28.047 15.188 1 63.81 122 THR B O 1
ATOM 2342 N N . SER B 1 123 ? 5.711 26.828 16.594 1 65 123 SER B N 1
ATOM 2343 C CA . SER B 1 123 ? 4.516 27.125 15.805 1 65 123 SER B CA 1
ATOM 2344 C C . SER B 1 123 ? 3.666 28.203 16.469 1 65 123 SER B C 1
ATOM 2346 O O . SER B 1 123 ? 3.352 28.109 17.656 1 65 123 SER B O 1
ATOM 2348 N N . GLY B 1 124 ? 3.736 29.422 15.711 1 74.38 124 GLY B N 1
ATOM 2349 C CA . GLY B 1 124 ? 2.924 30.422 16.391 1 74.38 124 GLY B CA 1
ATOM 2350 C C . GLY B 1 124 ? 2.232 31.375 15.422 1 74.38 124 GLY B C 1
ATOM 2351 O O . GLY B 1 124 ? 2.652 31.516 14.273 1 74.38 124 GLY B O 1
ATOM 2352 N N . LEU B 1 125 ? 0.958 31.734 15.828 1 76.94 125 LEU B N 1
ATOM 2353 C CA . LEU B 1 125 ? 0.148 32.781 15.188 1 76.94 125 LEU B CA 1
ATOM 2354 C C . LEU B 1 125 ? 0.585 34.156 15.633 1 76.94 125 LEU B C 1
ATOM 2356 O O . LEU B 1 125 ? 1.17 34.312 16.703 1 76.94 125 LEU B O 1
ATOM 2360 N N . PRO B 1 126 ? 0.5 35.25 14.734 1 81.38 126 PRO B N 1
ATOM 2361 C CA . PRO B 1 126 ? -0.2 35.312 13.453 1 81.38 126 PRO B CA 1
ATOM 2362 C C . PRO B 1 126 ? 0.689 34.938 12.273 1 81.38 126 PRO B C 1
ATOM 2364 O O . PRO B 1 126 ? 1.916 35.031 12.359 1 81.38 126 PRO B O 1
ATOM 2367 N N . CYS B 1 127 ? 0.131 34.438 11.203 1 87 127 CYS B N 1
ATOM 2368 C CA . CYS B 1 127 ? 0.797 34 9.969 1 87 127 CYS B CA 1
ATOM 2369 C C . CYS B 1 127 ? 0.681 35.094 8.898 1 87 127 CYS B C 1
ATOM 2371 O O . CYS B 1 127 ? -0.358 35.75 8.773 1 87 127 CYS B O 1
ATOM 2373 N N . LYS B 1 128 ? 1.76 35.5 8.227 1 87.25 128 LYS B N 1
ATOM 2374 C CA . LYS B 1 128 ? 1.757 36.438 7.109 1 87.25 128 LYS B CA 1
ATOM 2375 C C . LYS B 1 128 ? 2.191 35.75 5.816 1 87.25 128 LYS B C 1
ATOM 2377 O O . LYS B 1 128 ? 3.379 35.5 5.617 1 87.25 128 LYS B O 1
ATOM 2382 N N . PRO B 1 129 ? 1.233 35.5 4.891 1 88.88 129 PRO B N 1
ATOM 2383 C CA . PRO B 1 129 ? 1.565 34.812 3.65 1 88.88 129 PRO B CA 1
ATOM 2384 C C . PRO B 1 129 ? 2.283 35.688 2.639 1 88.88 129 PRO B C 1
ATOM 2386 O O . PRO B 1 129 ? 2.08 36.906 2.631 1 88.88 129 PRO B O 1
ATOM 2389 N N . PRO B 1 130 ? 3.189 35.094 1.847 1 91 130 PRO B N 1
ATOM 2390 C CA . PRO B 1 130 ? 3.656 35.812 0.656 1 91 130 PRO B CA 1
ATOM 2391 C C . PRO B 1 130 ? 2.566 35.969 -0.402 1 91 130 PRO B C 1
ATOM 2393 O O . PRO B 1 130 ? 1.508 35.344 -0.302 1 91 130 PRO B O 1
ATOM 2396 N N . PRO B 1 131 ? 2.752 36.875 -1.375 1 89.94 131 PRO B N 1
ATOM 2397 C CA . PRO B 1 131 ? 1.74 37.031 -2.42 1 89.94 131 PRO B CA 1
ATOM 2398 C C . PRO B 1 131 ? 1.537 35.781 -3.26 1 89.94 131 PRO B C 1
ATOM 2400 O O . PRO B 1 131 ? 2.469 35 -3.426 1 89.94 131 PRO B O 1
ATOM 2403 N N . CYS B 1 132 ? 0.315 35.625 -3.695 1 89.38 132 CYS B N 1
ATOM 2404 C CA . CYS B 1 132 ? -0.008 34.469 -4.543 1 89.38 132 CYS B CA 1
ATOM 2405 C C . CYS B 1 132 ? 0.533 34.688 -5.953 1 89.38 132 CYS B C 1
ATOM 2407 O O . CYS B 1 132 ? 0.592 35.812 -6.449 1 89.38 132 CYS B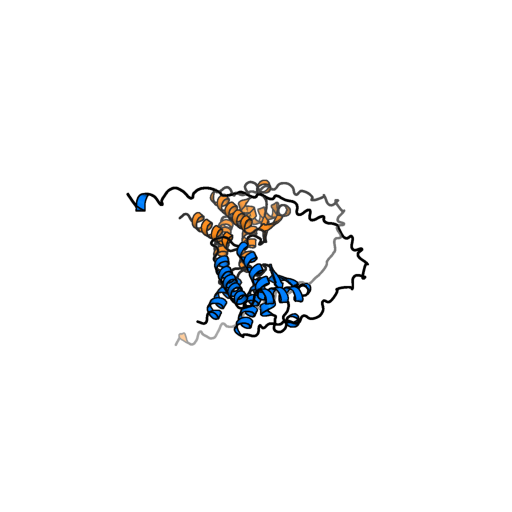 O 1
ATOM 2409 N N . LEU B 1 133 ? 1.462 33.938 -6.359 1 70.44 133 LEU B N 1
ATOM 2410 C CA . LEU B 1 133 ? 1.997 34.062 -7.711 1 70.44 133 LEU B CA 1
ATOM 2411 C C . LEU B 1 133 ? 0.89 34.406 -8.703 1 70.44 133 LEU B C 1
ATOM 2413 O O . LEU B 1 133 ? 0.993 35.406 -9.438 1 70.44 133 LEU B O 1
ATOM 2417 N N . ASN B 1 134 ? 0.521 33.531 -9.703 1 55.88 134 ASN B N 1
ATOM 2418 C CA . ASN B 1 134 ? -0.159 33.906 -10.938 1 55.88 134 ASN B CA 1
ATOM 2419 C C . ASN B 1 134 ? -1.533 34.5 -10.672 1 55.88 134 ASN B C 1
ATOM 2421 O O . ASN B 1 134 ? -2.543 33.812 -10.695 1 55.88 134 ASN B O 1
ATOM 2425 N N . GLN B 1 135 ? -1.906 35.031 -9.578 1 51.31 135 GLN B N 1
ATOM 2426 C CA . GLN B 1 135 ? -3.215 35.594 -9.914 1 51.31 135 GLN B CA 1
ATOM 2427 C C . GLN B 1 135 ? -3.107 36.625 -11.031 1 51.31 135 GLN B C 1
ATOM 2429 O O . GLN B 1 135 ? -2.477 37.688 -10.859 1 51.31 135 GLN B O 1
ATOM 2434 N N . HIS B 1 136 ? -2.777 36.188 -12.258 1 46.06 136 HIS B N 1
ATOM 2435 C CA . HIS B 1 136 ? -3.018 37.156 -13.32 1 46.06 136 HIS B CA 1
ATOM 2436 C C . HIS B 1 136 ? -4.176 38.094 -12.969 1 46.06 136 HIS B C 1
ATOM 2438 O O . HIS B 1 136 ? -5.242 37.625 -12.555 1 46.06 136 HIS B O 1
ATOM 2444 N N . PRO B 1 137 ? -3.914 39.375 -12.68 1 46.66 137 PRO B N 1
ATOM 2445 C CA . PRO B 1 137 ? -4.996 40.344 -12.516 1 46.66 137 PRO B CA 1
ATOM 2446 C C . PRO B 1 137 ? -6.137 40.125 -13.508 1 46.66 137 PRO B C 1
ATOM 2448 O O . PRO B 1 137 ? -5.906 40.031 -14.711 1 46.66 137 PRO B O 1
ATOM 2451 N N . SER B 1 138 ? -7.055 39.156 -13.344 1 40.69 138 SER B N 1
ATOM 2452 C CA . SER B 1 138 ? -8.156 39.281 -14.289 1 40.69 138 SER B CA 1
ATOM 2453 C C . SER B 1 138 ? -8.422 40.75 -14.594 1 40.69 138 SER B C 1
ATOM 2455 O O . SER B 1 138 ? -8.328 41.625 -13.711 1 40.69 138 SER B O 1
ATOM 2457 N N . PRO B 1 139 ? -8.25 41.188 -15.859 1 39.56 139 PRO B N 1
ATOM 2458 C CA . PRO B 1 139 ? -8.688 42.531 -16.188 1 39.56 139 PRO B CA 1
ATOM 2459 C C . PRO B 1 139 ? -9.977 42.938 -15.461 1 39.56 139 PRO B C 1
ATOM 2461 O O . PRO B 1 139 ? -10.766 42.062 -15.078 1 39.56 139 PRO B O 1
ATOM 2464 N N . GLY B 1 140 ? -10.047 44.094 -14.789 1 36.69 140 GLY B N 1
ATOM 2465 C CA . GLY B 1 14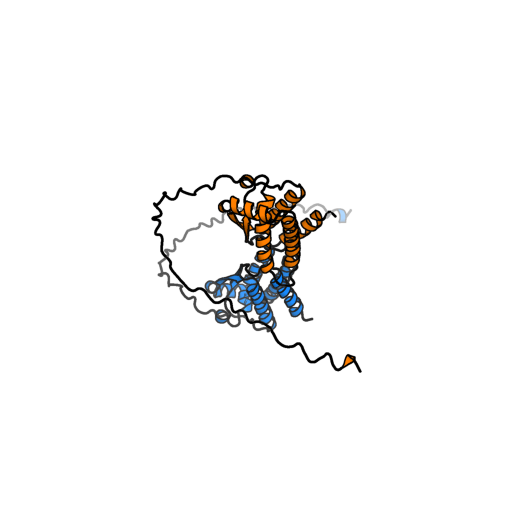0 ? -11.125 44.844 -14.172 1 36.69 140 GLY B CA 1
ATOM 2466 C C . GLY B 1 140 ? -12.43 44.75 -14.938 1 36.69 140 GLY B C 1
ATOM 2467 O O . GLY B 1 140 ? -12.703 45.594 -15.812 1 36.69 140 GLY B O 1
ATOM 2468 N N . GLY B 1 141 ? -12.758 43.562 -15.586 1 30.44 141 GLY B N 1
ATOM 2469 C CA . GLY B 1 141 ? -14.047 43.719 -16.234 1 30.44 141 GLY B CA 1
ATOM 2470 C C . GLY B 1 141 ? -15.086 44.406 -15.367 1 30.44 141 GLY B C 1
ATOM 2471 O O . GLY B 1 141 ? -15.016 44.344 -14.141 1 30.44 141 GLY B O 1
ATOM 2472 N N . GLN B 1 142 ? -15.656 45.562 -15.883 1 31.83 142 GLN B N 1
ATOM 2473 C CA . GLN B 1 142 ? -16.812 46.406 -15.586 1 31.83 142 GLN B CA 1
ATOM 2474 C C . GLN B 1 142 ? -18.016 45.531 -15.156 1 31.83 142 GLN B C 1
ATOM 2476 O O . GLN B 1 142 ? -18.562 44.781 -15.961 1 31.83 142 GLN B O 1
ATOM 2481 N N . GLU B 1 143 ? -17.781 44.844 -14.086 1 32.03 143 GLU B N 1
ATOM 2482 C CA . GLU B 1 143 ? -18.938 44.156 -13.539 1 32.03 143 GLU B CA 1
ATOM 2483 C C . GLU B 1 143 ? -20.172 45.031 -13.562 1 32.03 143 GLU B C 1
ATOM 2485 O O . GLU B 1 143 ? -20.188 46.125 -12.977 1 32.03 143 GLU B O 1
ATOM 2490 N N . GLU B 1 144 ? -20.703 45.219 -14.812 1 31.25 144 GLU B N 1
ATOM 2491 C CA . GLU B 1 144 ? -22.078 45.688 -14.938 1 31.25 144 GLU B CA 1
ATOM 2492 C C . GLU B 1 144 ? -22.969 45.094 -13.852 1 31.25 144 GLU B C 1
ATOM 2494 O O . GLU B 1 144 ? -22.891 43.906 -13.555 1 31.25 144 GLU B O 1
ATOM 2499 N N . GLY B 1 145 ? -23.234 45.969 -12.875 1 28.58 145 GLY B N 1
ATOM 2500 C CA . GLY B 1 145 ? -24.109 45.875 -11.719 1 28.58 145 GLY B CA 1
ATOM 2501 C C . GLY B 1 145 ? -25.438 45.219 -12.023 1 28.58 145 GLY B C 1
ATOM 2502 O O . GLY B 1 145 ? -26.453 45.906 -12.211 1 28.58 145 GLY B O 1
ATOM 2503 N N . ARG B 1 146 ? -25.375 44.281 -13.078 1 27.62 146 ARG B N 1
ATOM 2504 C CA . ARG B 1 146 ? -26.766 43.969 -13.328 1 27.62 146 ARG B CA 1
ATOM 2505 C C . ARG B 1 146 ? -27.469 43.531 -12.039 1 27.62 146 ARG B C 1
ATOM 2507 O O . ARG B 1 146 ? -27.016 42.594 -11.367 1 27.62 146 ARG B O 1
ATOM 2514 N N . GLY B 1 147 ? -27.984 44.531 -11.359 1 27.05 147 GLY B N 1
ATOM 2515 C CA . GLY B 1 147 ? -28.938 44.594 -10.266 1 27.05 147 GLY B CA 1
ATOM 2516 C C . GLY B 1 147 ? -30.016 43.531 -10.344 1 27.05 147 GLY B C 1
ATOM 2517 O O . GLY B 1 147 ? -31.188 43.844 -10.562 1 27.05 147 GLY B O 1
ATOM 2518 N N . SER B 1 148 ? -29.516 42.344 -10.812 1 25.12 148 SER B N 1
ATOM 2519 C CA . SER B 1 148 ? -30.703 41.5 -11.039 1 25.12 148 SER B CA 1
ATOM 2520 C C . SER B 1 148 ? -31.594 41.469 -9.805 1 25.12 148 SER B C 1
ATOM 2522 O O . SER B 1 148 ? -31.109 41.344 -8.68 1 25.12 148 SER B O 1
ATOM 2524 N N . SER B 1 149 ? -32.75 42.031 -9.984 1 27.64 149 SER B N 1
ATOM 2525 C CA . SER B 1 149 ? -34 42.25 -9.289 1 27.64 149 SER B CA 1
ATOM 2526 C C . SER B 1 149 ? -34.562 40.938 -8.727 1 27.64 149 SER B C 1
ATOM 2528 O O . SER B 1 149 ? -35.625 40.5 -9.125 1 27.64 149 SER B O 1
ATOM 2530 N N . TRP B 1 150 ? -33.594 39.938 -8.469 1 26.05 150 TRP B N 1
ATOM 2531 C CA . TRP B 1 150 ? -34.406 38.781 -8.141 1 26.05 150 TRP B CA 1
ATOM 2532 C C . TRP B 1 150 ? -35.344 39.094 -6.98 1 26.05 150 TRP B C 1
ATOM 2534 O O . TRP B 1 150 ? -34.906 39.469 -5.898 1 26.05 150 TRP B O 1
ATOM 2544 N N . SER B 1 151 ? -36.562 39.25 -7.27 1 21.86 151 SER B N 1
ATOM 2545 C CA . SER B 1 151 ? -37.812 39.625 -6.613 1 21.86 151 SER B CA 1
ATOM 2546 C C . SER B 1 151 ? -38.188 38.656 -5.512 1 21.86 151 SER B C 1
ATOM 2548 O O . SER B 1 151 ? -39.031 38.938 -4.66 1 21.86 151 SER B O 1
ATOM 2550 N N . ILE B 1 152 ? -37.844 37.344 -5.609 1 27 152 ILE B N 1
ATOM 2551 C CA . ILE B 1 152 ? -39 36.594 -5.094 1 27 152 ILE B CA 1
ATOM 2552 C C . ILE B 1 152 ? -39.25 37 -3.641 1 27 152 ILE B C 1
ATOM 2554 O O . ILE B 1 152 ? -38.281 37.188 -2.867 1 27 152 ILE B O 1
ATOM 2558 N N . ARG B 1 153 ? -40.594 36.781 -3.02 1 24.77 153 ARG B N 1
ATOM 2559 C CA . ARG B 1 153 ? -41.844 37.031 -2.316 1 24.77 153 ARG B CA 1
ATOM 2560 C C . ARG B 1 153 ? -41.781 36.438 -0.905 1 24.77 153 ARG B C 1
ATOM 2562 O O . ARG B 1 153 ? -42.062 37.156 0.069 1 24.77 153 ARG B O 1
ATOM 2569 N N . ALA B 1 154 ? -42.531 35.25 -0.467 1 25.17 154 ALA B N 1
ATOM 2570 C CA . ALA B 1 154 ? -43.656 35.312 0.481 1 25.17 154 ALA B CA 1
ATOM 2571 C C . ALA B 1 154 ? -43.125 35.281 1.921 1 25.17 154 ALA B C 1
ATOM 2573 O O . ALA B 1 154 ? -42.062 34.719 2.201 1 25.17 154 ALA B O 1
ATOM 2574 N N . PRO B 1 155 ? -43.969 36 2.982 1 31.64 155 PRO B N 1
ATOM 2575 C CA . PRO B 1 155 ? -44.094 36.375 4.391 1 31.64 155 PRO B CA 1
ATOM 2576 C C . PRO B 1 155 ? -44.375 35.188 5.297 1 31.64 155 PRO B C 1
ATOM 2578 O O . PRO B 1 155 ? -44.781 35.344 6.449 1 31.64 155 PRO B O 1
ATOM 2581 N N . TRP B 1 156 ? -43.969 34 5.16 1 29.12 156 TRP B N 1
ATOM 2582 C CA . TRP B 1 156 ? -44.812 33.062 5.863 1 29.12 156 TRP B CA 1
ATOM 2583 C C . TRP B 1 156 ? -44.969 33.438 7.336 1 29.12 156 TRP B C 1
ATOM 2585 O O . TRP B 1 156 ? -44.031 33.969 7.934 1 29.12 156 TRP B O 1
ATOM 2595 N N . ILE B 1 157 ? -46.281 33.188 8.102 1 28.52 157 ILE B N 1
ATOM 2596 C CA . ILE B 1 157 ? -47.281 33.344 9.156 1 28.52 157 ILE B CA 1
ATOM 2597 C C . ILE B 1 157 ? -46.75 32.75 10.461 1 28.52 157 ILE B C 1
ATOM 2599 O O . ILE B 1 157 ? -46.281 31.625 10.5 1 28.52 157 ILE B O 1
ATOM 2603 N N . LEU B 1 158 ? -46.688 33.531 11.609 1 28.53 158 LEU B N 1
ATOM 2604 C CA . LEU B 1 158 ? -46.5 33.625 13.055 1 28.53 158 LEU B CA 1
ATOM 2605 C C . LEU B 1 158 ? -47.438 32.656 13.773 1 28.53 158 LEU B C 1
ATOM 2607 O O . LEU B 1 158 ? -47.781 32.875 14.93 1 28.53 158 LEU B O 1
ATOM 2611 N N . VAL B 1 159 ? -47.781 31.422 13.32 1 28.78 159 VAL B N 1
ATOM 2612 C CA . VAL B 1 159 ? -48.875 30.828 14.055 1 28.78 159 VAL B CA 1
ATOM 2613 C C . VAL B 1 159 ? -48.562 30.75 15.539 1 28.78 159 VAL B C 1
ATOM 2615 O O . VAL B 1 159 ? -47.531 30.172 15.93 1 28.78 159 VAL B O 1
ATOM 2618 N N . LEU B 1 160 ? -49.25 31.5 16.469 1 30.94 160 LEU B N 1
ATOM 2619 C CA . LEU B 1 160 ? -49.594 31.797 17.844 1 30.94 160 LEU B CA 1
ATOM 2620 C C . LEU B 1 160 ? -50.125 30.547 18.547 1 30.94 160 LEU B C 1
ATOM 2622 O O . LEU B 1 160 ? -50.656 30.641 19.656 1 30.94 160 LEU B O 1
ATOM 2626 N N . ILE B 1 161 ? -50.094 29.297 18.281 1 34.69 161 ILE B N 1
ATOM 2627 C CA . ILE B 1 161 ? -51.156 28.547 18.953 1 34.69 161 ILE B CA 1
ATOM 2628 C C . ILE B 1 161 ? -50.906 28.562 20.469 1 34.69 161 ILE B C 1
ATOM 2630 O O . ILE B 1 161 ? -49.844 28.156 20.938 1 34.69 161 ILE B O 1
ATOM 2634 N N . PRO B 1 162 ? -51.781 29.219 21.359 1 37.44 162 PRO B N 1
ATOM 2635 C CA . PRO B 1 162 ? -52.031 29.359 22.797 1 37.44 162 PRO B CA 1
ATOM 2636 C C . PRO B 1 162 ? -52.188 28.016 23.5 1 37.44 162 PRO B C 1
ATOM 2638 O O . PRO B 1 162 ? -53.125 27.266 23.203 1 37.44 162 PRO B O 1
ATOM 2641 N N . PHE B 1 163 ? -51.219 27.219 23.797 1 33.72 163 PHE B N 1
ATOM 2642 C CA . PHE B 1 163 ? -51.469 25.984 24.531 1 33.72 163 PHE B CA 1
ATOM 2643 C C . PHE B 1 163 ? -52.219 26.266 25.828 1 33.72 163 PHE B C 1
ATOM 2645 O O . PHE B 1 163 ? -51.625 26.812 26.766 1 33.72 163 PHE B O 1
ATOM 2652 N N . THR B 1 164 ? -53.469 26.609 25.969 1 30.23 164 THR B N 1
ATOM 2653 C CA . THR B 1 164 ? -54.531 26.797 26.953 1 30.23 164 THR B CA 1
ATOM 2654 C C . THR B 1 164 ? -54.469 25.688 28 1 30.23 164 THR B C 1
ATOM 2656 O O . THR B 1 164 ? -54.562 25.969 29.203 1 30.23 164 THR B O 1
ATOM 2659 N N . ALA B 1 165 ? -55.188 24.453 27.859 1 30.67 165 ALA B N 1
ATOM 2660 C CA . ALA B 1 165 ? -56.312 23.891 28.609 1 30.67 165 ALA B CA 1
ATOM 2661 C C . ALA B 1 165 ? -55.812 23.125 29.844 1 30.67 165 ALA B C 1
ATOM 2663 O O . ALA B 1 165 ? -56.469 23.062 30.859 1 30.67 165 ALA B O 1
ATOM 2664 N N . CYS B 1 166 ? -54.938 22.062 29.844 1 33.28 166 CYS B N 1
ATOM 2665 C CA . CYS B 1 166 ? -55.219 20.953 30.75 1 33.28 166 CYS B CA 1
ATOM 2666 C C . CYS B 1 166 ? -54.875 21.312 32.188 1 33.28 166 CYS B C 1
ATOM 2668 O O . CYS B 1 166 ? -53.688 21.484 32.5 1 33.28 166 CYS B O 1
ATOM 2670 N N . ALA B 1 167 ? -55.406 22.344 32.938 1 35.66 167 ALA B N 1
ATOM 2671 C CA . ALA B 1 167 ? -55.656 22.797 34.281 1 35.66 167 ALA B CA 1
ATOM 2672 C C . ALA B 1 167 ? -56.031 21.641 35.188 1 35.66 167 ALA B C 1
ATOM 2674 O O . ALA B 1 167 ? -55.594 21.547 36.344 1 35.66 167 ALA B O 1
ATOM 2675 N N . VAL B 1 168 ? -57.344 21.094 35.188 1 35.12 168 VAL B N 1
ATOM 2676 C CA . VAL B 1 168 ? -58.375 20.703 36.156 1 35.12 168 VAL B CA 1
ATOM 2677 C C . VAL B 1 168 ? -57.938 19.406 36.844 1 35.12 168 VAL B C 1
ATOM 2679 O O . VAL B 1 168 ? -58.062 19.281 38.062 1 35.12 168 VAL B O 1
ATOM 2682 N N . ILE B 1 169 ? -57.719 18.234 36.25 1 37.56 169 ILE B N 1
ATOM 2683 C CA . ILE B 1 169 ? -58.156 16.969 36.844 1 37.56 169 ILE B CA 1
ATOM 2684 C C . ILE B 1 169 ? -57.219 16.594 38 1 37.56 169 ILE B C 1
ATOM 2686 O O . ILE B 1 169 ? -57.688 16.203 39.062 1 37.56 169 ILE B O 1
ATOM 2690 N N . LEU B 1 170 ? -55.938 16.359 38 1 37.56 170 LEU B N 1
ATOM 2691 C CA . LEU B 1 170 ? -55.344 15.438 38.938 1 37.56 170 LEU B CA 1
ATOM 2692 C C . LEU B 1 170 ? -55.219 16.078 40.312 1 37.56 170 LEU B C 1
ATOM 2694 O O . LEU B 1 170 ? -54.562 15.531 41.219 1 37.56 170 LEU B O 1
ATOM 2698 N N . LEU B 1 171 ? -55.844 17.203 40.719 1 38.47 171 LEU B N 1
ATOM 2699 C CA . LEU B 1 171 ? -56.031 17.594 42.125 1 38.47 171 LEU B CA 1
ATOM 2700 C C . LEU B 1 171 ? -56.75 16.5 42.906 1 38.47 171 LEU B C 1
ATOM 2702 O O . LEU B 1 171 ? -56.719 16.516 44.156 1 38.47 171 LEU B O 1
ATOM 2706 N N . TRP B 1 172 ? -57.75 15.688 42.469 1 43.78 172 TRP B N 1
ATOM 2707 C CA . TRP B 1 172 ? -58.594 14.836 43.312 1 43.78 172 TRP B CA 1
ATOM 2708 C C . TRP B 1 172 ? -57.75 13.836 44.094 1 43.78 172 TRP B C 1
ATOM 2710 O O . TRP B 1 172 ? -58 13.57 45.25 1 43.78 172 TRP B O 1
ATOM 2720 N N . LEU B 1 173 ? -56.906 12.844 43.469 1 44.72 173 LEU B N 1
ATOM 2721 C CA . LEU B 1 173 ? -56.625 11.586 44.125 1 44.72 173 LEU B CA 1
ATOM 2722 C C . LEU B 1 173 ? -55.781 11.805 45.375 1 44.72 173 LEU B C 1
ATOM 2724 O O . LEU B 1 173 ? -55.844 11.016 46.312 1 44.72 173 LEU B O 1
ATOM 2728 N N . VAL B 1 174 ? -54.719 12.617 45.438 1 44.44 174 VAL B N 1
ATOM 2729 C CA . VAL B 1 174 ? -53.844 12.516 46.594 1 44.44 174 VAL B CA 1
ATOM 2730 C C . VAL B 1 174 ? -54.469 13.227 47.781 1 44.44 174 VAL B C 1
ATOM 2732 O O . VAL B 1 174 ? -53.875 13.297 48.844 1 44.44 174 VAL B O 1
ATOM 2735 N N . ARG B 1 175 ? -55.594 13.984 47.625 1 40.31 175 ARG B N 1
ATOM 2736 C CA . ARG B 1 175 ? -56.031 14.477 48.938 1 40.31 175 ARG B CA 1
ATOM 2737 C C . ARG B 1 175 ? -56.625 13.352 49.781 1 40.31 175 ARG B C 1
ATOM 2739 O O . ARG B 1 175 ? -56.75 13.492 50.969 1 40.31 175 ARG B O 1
ATOM 2746 N N . LYS B 1 176 ? -57.344 12.242 49.219 1 34.34 176 LYS B N 1
ATOM 2747 C CA . LYS B 1 176 ? -57.938 11.336 50.219 1 34.34 176 LYS B CA 1
ATOM 2748 C C . LYS B 1 176 ? -56.875 10.391 50.781 1 34.34 176 LYS B C 1
ATOM 2750 O O . LYS B 1 176 ? -56.062 9.836 50.031 1 34.34 176 LYS B O 1
#

Foldseek 3Di:
DPPLVVLVVLLVVQCVPDDQQDWFKFKAFDCVFFPLQRLLLRLVRLLVSLVVVLVVDDPVDPNSVSSVVLNVVSVVLNVVDDPVQSVVQNVQCVLRIDMDIDGSNVSSVVSSVSVVSVVVVSHDDDTDGDDRPPPPPPPPPPPDCPVPCPVVCVDDDDPPPPPDDPPDPDVPVPPD/DPPLVVLVVLLVVQCVPDDQQDWFKFKAFDCVFFPLQRLLLRLVRLLVSLVVVLVVDDPVDPNSVSSVVLNVVSVVLNVVDDPVQSVVQNVQCVLRIDMDIDGSNVSSVVSSVSVVSVVVVSHDDDTDGDDRPPPPPPPPPPPPCPVPCPDDDDDDDPPPDDPDDDPDPPPPDVVD

Solvent-accessible surface area (backbone atoms only — not comparable to full-atom values): 21010 Å² total; per-residue (Å²): 128,59,79,67,53,65,47,49,55,49,50,51,51,46,47,18,44,35,47,46,83,40,66,44,64,39,49,40,50,54,55,90,65,42,53,53,24,28,47,69,64,27,39,60,44,44,34,52,31,47,53,55,55,35,66,31,28,34,95,85,16,65,60,27,53,54,46,50,52,53,38,52,51,38,50,54,56,55,67,74,44,60,65,69,60,49,54,52,46,45,59,71,39,52,84,58,54,38,78,44,69,29,36,38,56,57,43,50,49,49,51,51,49,45,54,54,46,54,74,68,64,56,55,51,86,85,71,78,68,72,81,72,76,82,68,68,78,70,79,83,74,79,73,74,74,76,71,71,75,71,72,73,72,72,74,85,86,78,84,66,82,68,94,80,71,97,75,71,67,82,71,58,81,73,77,118,127,58,77,66,52,64,47,48,52,49,49,51,51,46,48,17,44,37,48,47,84,39,68,45,62,40,49,40,50,53,55,88,63,41,52,53,25,28,48,69,65,29,38,63,44,43,33,54,32,46,53,55,54,35,66,31,29,33,94,85,15,65,60,28,54,55,47,50,53,54,37,50,52,37,51,54,57,53,66,75,44,60,64,70,59,49,54,51,48,45,59,71,40,53,84,60,53,40,79,45,70,30,36,38,56,57,45,51,50,50,53,49,50,46,54,53,47,54,74,69,63,58,55,50,85,84,72,80,68,70,82,70,74,81,66,65,75,69,76,82,70,77,73,70,73,74,68,75,70,81,66,92,79,91,77,88,83,79,86,68,86,74,91,76,72,99,79,74,70,85,72,62,69,80,74,111